Protein AF-A0A8F4Y4N7-F1 (afdb_monomer)

Sequence (210 aa):
MQRHDGTEYLPGVFGGQPPHASQVISLMRMSQENTTWNLPVIIAQTLLVAEIIRTYPAELRMFTRLLARRKPNMAEIFFVLIKYLALIGVTLDILVMMTFAARTNFDCASWAWTSSTVYFLCSSLVFCVVGWRARIIFRTSRLASWLLVVGLVGQFAVAMWTNWRVSKADALTPAGTCAPAAQVHGGGGGDEEGLTIRFWQSSTFWFLLY

Mean predicted aligned error: 10.11 Å

Organism: NCBI:txid49012

Foldseek 3Di:
DDPCPVVVCVCVVVVNDDDDPVRVVVVVVVVVVVCVLCVLVVVLLVVLVVVLVVCVVVLVVQVVVCVVVVDDDPVNVLVVLLSVLSVLLSVLVCCQAPDLPDDFLQSQQVSQLSSLVSVLVNVLSVLVVVLVVQCVVPVPDPVSNVVSVVVSVVSNVVSVVLSVQAQGQRGQAPVSHGHGPLVRVVDPPDPCVSVDCDSSNYPSVVSVVD

pLDDT: mean 76.39, std 12.2, range [39.38, 89.62]

Secondary structure (DSSP, 8-state):
-----SGGGHHHHTTTSPPPHHHHHHHHHHHHHHHHHHHHHHHHHHHHHHHHHHHHHHHHHHHHHHHHH-S--HHHHHHHHHHHHHHHHHHHHHHHHH-S---SHHHHHHHHHHHHHHHHHHHHHHHHHHHHHHHHHTTT-HHHHHHHHHHHHHHHHHHHHHHHHSPP--EE-TTS-EE-HHHHS--SSS-GGGT---GGGSHHHHHTT-

Structure (mmCIF, N/CA/C/O backbone):
data_AF-A0A8F4Y4N7-F1
#
_entry.id   AF-A0A8F4Y4N7-F1
#
loop_
_atom_site.group_PDB
_atom_site.id
_atom_site.type_symbol
_atom_site.label_atom_id
_atom_site.label_alt_id
_atom_site.label_comp_id
_atom_site.label_asym_id
_atom_site.label_entity_id
_atom_site.label_seq_id
_atom_site.pdbx_PDB_ins_code
_atom_site.Cartn_x
_atom_site.Cartn_y
_atom_site.Cartn_z
_atom_site.occupancy
_atom_site.B_iso_or_equiv
_atom_site.auth_seq_id
_atom_site.auth_comp_id
_atom_site.auth_asym_id
_atom_site.auth_atom_id
_atom_site.pdbx_PDB_model_num
ATOM 1 N N . MET A 1 1 ? 28.968 10.642 -8.108 1.00 41.62 1 MET A N 1
ATOM 2 C CA . MET A 1 1 ? 27.595 10.434 -8.610 1.00 41.62 1 MET A CA 1
ATOM 3 C C . MET A 1 1 ? 27.473 11.194 -9.919 1.00 41.62 1 MET A C 1
ATOM 5 O O . MET A 1 1 ? 27.429 12.416 -9.884 1.00 41.62 1 MET A O 1
ATOM 9 N N . GLN A 1 2 ? 27.537 10.502 -11.058 1.00 45.28 2 GLN A N 1
ATOM 10 C CA . GLN A 1 2 ? 27.156 11.101 -12.338 1.00 45.28 2 GLN A CA 1
ATOM 11 C C . GLN A 1 2 ? 25.631 11.177 -12.373 1.00 45.28 2 GLN A C 1
ATOM 13 O O . GLN A 1 2 ? 24.946 10.236 -11.976 1.00 45.28 2 GLN A O 1
ATOM 18 N N . ARG A 1 3 ? 25.103 12.334 -12.764 1.00 43.94 3 ARG A N 1
ATOM 19 C CA . ARG A 1 3 ? 23.672 12.509 -12.979 1.00 43.94 3 ARG A CA 1
ATOM 20 C C . ARG A 1 3 ? 23.330 11.778 -14.276 1.00 43.94 3 ARG A C 1
ATOM 22 O O . ARG A 1 3 ? 23.718 12.227 -15.348 1.00 43.94 3 ARG A O 1
ATOM 29 N N . HIS A 1 4 ? 22.674 10.631 -14.160 1.00 56.50 4 HIS A N 1
ATOM 30 C CA . HIS A 1 4 ? 22.158 9.904 -15.312 1.00 56.50 4 HIS A CA 1
ATOM 31 C C . HIS A 1 4 ? 20.860 10.588 -15.747 1.00 56.50 4 HIS A C 1
ATOM 33 O O . HIS A 1 4 ? 19.823 10.425 -15.113 1.00 56.50 4 HIS A O 1
ATOM 39 N N . ASP A 1 5 ? 20.924 11.388 -16.812 1.00 59.28 5 ASP A N 1
ATOM 40 C CA . ASP A 1 5 ? 19.758 12.087 -17.374 1.00 59.28 5 ASP A CA 1
ATOM 41 C C . ASP A 1 5 ? 18.882 11.165 -18.253 1.00 59.28 5 ASP A C 1
ATOM 43 O O . ASP A 1 5 ? 17.984 11.625 -18.954 1.00 59.28 5 ASP A O 1
ATOM 47 N N . GLY A 1 6 ? 19.150 9.852 -18.251 1.00 60.22 6 GLY A N 1
ATOM 48 C CA . GLY A 1 6 ? 18.416 8.844 -19.025 1.00 60.22 6 GLY A CA 1
ATOM 49 C C . GLY A 1 6 ? 18.705 8.855 -20.532 1.00 60.22 6 GLY A C 1
ATOM 50 O O . GLY A 1 6 ? 18.239 7.980 -21.260 1.00 60.22 6 GLY A O 1
ATOM 51 N N . THR A 1 7 ? 19.515 9.802 -21.011 1.00 62.25 7 THR A N 1
ATOM 52 C CA . THR A 1 7 ? 19.914 9.930 -22.422 1.00 62.25 7 THR A CA 1
ATOM 53 C C . THR A 1 7 ? 20.744 8.748 -22.923 1.00 62.25 7 THR A C 1
ATOM 55 O O . THR A 1 7 ? 20.737 8.451 -24.114 1.00 62.25 7 THR A O 1
ATOM 58 N N . GLU A 1 8 ? 21.394 8.023 -22.016 1.00 64.06 8 GLU A N 1
ATOM 59 C CA . GLU A 1 8 ? 22.137 6.788 -22.287 1.00 64.06 8 GLU A CA 1
ATOM 60 C C . GLU A 1 8 ? 21.252 5.626 -22.769 1.00 64.06 8 GLU A C 1
ATOM 62 O O . GLU A 1 8 ? 21.739 4.734 -23.458 1.00 64.06 8 GLU A O 1
ATOM 67 N N . TYR A 1 9 ? 19.947 5.659 -22.475 1.00 67.31 9 TYR A N 1
ATOM 68 C CA . TYR A 1 9 ? 18.996 4.625 -22.896 1.00 67.31 9 TYR A CA 1
ATOM 69 C C . TYR A 1 9 ? 18.309 4.950 -24.229 1.00 67.31 9 TYR A C 1
ATOM 71 O O . TYR A 1 9 ? 17.695 4.063 -24.822 1.00 67.31 9 TYR A O 1
ATOM 79 N N . LEU A 1 10 ? 18.443 6.182 -24.747 1.00 65.12 10 LEU A N 1
ATOM 80 C CA . LEU A 1 10 ? 17.866 6.588 -26.038 1.00 65.12 10 LEU A CA 1
ATOM 81 C C . LEU A 1 10 ? 18.284 5.661 -27.196 1.00 65.12 10 LEU A C 1
ATOM 83 O O . LEU A 1 10 ? 17.404 5.246 -27.948 1.00 65.12 10 LEU A O 1
ATOM 87 N N . PRO A 1 11 ? 19.560 5.249 -27.340 1.00 63.19 11 PRO A N 1
ATOM 88 C CA . PRO A 1 11 ? 19.946 4.312 -28.393 1.00 63.19 11 PRO A CA 1
ATOM 89 C C . PRO A 1 11 ? 19.247 2.953 -28.261 1.00 63.19 11 PRO A C 1
ATOM 91 O O . PRO A 1 11 ? 18.917 2.342 -29.272 1.00 63.19 11 PRO A O 1
ATOM 94 N N . GLY A 1 12 ? 18.978 2.493 -27.035 1.00 65.00 12 GLY A N 1
ATOM 95 C CA . GLY A 1 12 ? 18.240 1.253 -26.783 1.00 65.00 12 GLY A CA 1
ATOM 96 C C . GLY A 1 12 ? 16.762 1.351 -27.168 1.00 65.00 12 GLY A C 1
ATOM 97 O O . GLY A 1 12 ? 16.220 0.412 -27.743 1.00 65.00 12 GLY A O 1
ATOM 98 N N . VAL A 1 13 ? 16.128 2.504 -26.927 1.00 67.06 13 VAL A N 1
ATOM 99 C CA . VAL A 1 13 ? 14.721 2.763 -27.291 1.00 67.06 13 VAL A CA 1
ATOM 100 C C . VAL A 1 13 ? 14.512 2.768 -28.809 1.00 67.06 13 VAL A C 1
ATOM 102 O O . VAL A 1 13 ? 13.489 2.289 -29.289 1.00 67.06 13 VAL A O 1
ATOM 105 N N . PHE A 1 14 ? 15.485 3.274 -29.570 1.00 72.38 14 PHE A N 1
ATOM 106 C CA . PHE A 1 14 ? 15.390 3.409 -31.029 1.00 72.38 14 PHE A CA 1
ATOM 107 C C . PHE A 1 14 ? 16.177 2.345 -31.807 1.00 72.38 14 PHE A C 1
ATOM 109 O O . PHE A 1 14 ? 16.405 2.499 -33.005 1.00 72.38 14 PHE A O 1
ATOM 116 N N . GLY A 1 15 ? 16.628 1.271 -31.149 1.00 70.62 15 GLY A N 1
ATOM 117 C CA . GLY A 1 15 ? 17.373 0.193 -31.811 1.00 70.62 15 GLY A CA 1
ATOM 118 C C . GLY A 1 15 ? 18.661 0.664 -32.502 1.00 70.62 15 GLY A C 1
ATOM 119 O O . GLY A 1 15 ? 19.029 0.145 -33.552 1.00 70.62 15 GLY A O 1
ATOM 120 N N . GLY A 1 16 ? 19.321 1.687 -31.953 1.00 67.12 16 GLY A N 1
ATOM 121 C CA . GLY A 1 16 ? 20.540 2.290 -32.497 1.00 67.12 16 GLY A CA 1
ATOM 122 C C . GLY A 1 16 ? 20.326 3.240 -33.681 1.00 67.12 16 GLY A C 1
ATOM 123 O O . GLY A 1 16 ? 21.301 3.799 -34.179 1.00 67.12 16 GLY A O 1
ATOM 124 N N . GLN A 1 17 ? 19.085 3.455 -34.130 1.00 74.44 17 GLN A N 1
ATOM 125 C CA . GLN A 1 17 ? 18.769 4.427 -35.178 1.00 74.44 17 GLN A CA 1
ATOM 126 C C . GLN A 1 17 ? 18.628 5.844 -34.598 1.00 74.44 17 GLN A C 1
ATOM 128 O O . GLN A 1 17 ? 18.189 6.002 -33.454 1.00 74.44 17 GLN A O 1
ATOM 133 N N . PRO A 1 18 ? 18.988 6.896 -35.359 1.00 72.12 18 PRO A N 1
ATOM 134 C CA . PRO A 1 18 ? 18.756 8.264 -34.923 1.00 72.12 18 PRO A CA 1
ATOM 135 C C . PRO A 1 18 ? 17.244 8.492 -34.758 1.00 72.12 18 PRO A C 1
ATOM 137 O O . PRO A 1 18 ? 16.482 8.214 -35.687 1.00 72.12 18 PRO A O 1
ATOM 140 N N . PRO A 1 19 ? 16.788 8.986 -33.596 1.00 71.06 19 PRO A N 1
ATOM 141 C CA . PRO A 1 19 ? 15.366 9.132 -33.339 1.00 71.06 19 PRO A CA 1
ATOM 142 C C . PRO A 1 19 ? 14.731 10.176 -34.254 1.00 71.06 19 PRO A C 1
ATOM 144 O O . PRO A 1 19 ? 15.198 11.315 -34.339 1.00 71.06 19 PRO A O 1
ATOM 147 N N . HIS A 1 20 ? 13.612 9.825 -34.888 1.00 76.94 20 HIS A N 1
ATOM 148 C CA . HIS A 1 20 ? 12.780 10.823 -35.553 1.00 76.94 20 HIS A CA 1
ATOM 149 C C . HIS A 1 20 ? 12.082 11.704 -34.510 1.00 76.94 20 HIS A C 1
ATOM 151 O O . HIS A 1 20 ? 11.604 11.217 -33.484 1.00 76.94 20 HIS A O 1
ATOM 157 N N . ALA A 1 21 ? 11.956 13.005 -34.794 1.00 74.12 21 ALA A N 1
ATOM 158 C CA . ALA A 1 21 ? 11.335 13.970 -33.881 1.00 74.12 21 ALA A CA 1
ATOM 159 C C . ALA A 1 21 ? 9.926 13.545 -33.418 1.00 74.12 21 ALA A C 1
ATOM 161 O O . ALA A 1 21 ? 9.587 13.708 -32.249 1.00 74.12 21 ALA A O 1
ATOM 162 N N . SER A 1 22 ? 9.130 12.933 -34.301 1.00 77.06 22 SER A N 1
ATOM 163 C CA . SER A 1 22 ? 7.802 12.402 -33.965 1.00 77.06 22 SER A CA 1
ATOM 164 C C . SER A 1 22 ? 7.850 11.294 -32.912 1.00 77.06 22 SER A C 1
ATOM 166 O O . SER A 1 22 ? 7.002 11.271 -32.023 1.00 77.06 22 SER A O 1
ATOM 168 N N . GLN A 1 23 ? 8.858 10.419 -32.967 1.00 75.94 23 GLN A N 1
ATOM 169 C CA . GLN A 1 23 ? 9.010 9.312 -32.026 1.00 75.94 23 GLN A CA 1
ATOM 170 C C . GLN A 1 23 ? 9.483 9.799 -30.646 1.00 75.94 23 GLN A C 1
ATOM 172 O O . GLN A 1 23 ? 9.052 9.285 -29.615 1.00 75.94 23 GLN A O 1
ATOM 177 N N . VAL A 1 24 ? 10.327 10.838 -30.606 1.00 74.19 24 VAL A N 1
ATOM 178 C CA . VAL A 1 24 ? 10.725 11.491 -29.345 1.00 74.19 24 VAL A CA 1
ATOM 179 C C . VAL A 1 24 ? 9.527 12.181 -28.695 1.00 74.19 24 VAL A C 1
ATOM 181 O O . VAL A 1 24 ? 9.318 12.047 -27.491 1.00 74.19 24 VAL A O 1
ATOM 184 N N . ILE A 1 25 ? 8.707 12.882 -29.484 1.00 78.62 25 ILE A N 1
ATOM 185 C CA . ILE A 1 25 ? 7.492 13.544 -28.991 1.00 78.62 25 ILE A CA 1
ATOM 186 C C . ILE A 1 25 ? 6.496 12.510 -28.448 1.00 78.62 25 ILE A C 1
ATOM 188 O O . ILE A 1 25 ? 5.940 12.720 -27.369 1.00 78.62 25 ILE A O 1
ATOM 192 N N . SER A 1 26 ? 6.295 11.378 -29.134 1.00 73.62 26 SER A N 1
ATOM 193 C CA . SER A 1 26 ? 5.422 10.311 -28.628 1.00 73.62 26 SER A CA 1
ATOM 194 C C . SER A 1 26 ? 5.960 9.671 -27.349 1.00 73.62 26 SER A C 1
ATOM 196 O O . SER A 1 26 ? 5.180 9.400 -26.442 1.00 73.62 26 SER A O 1
ATOM 198 N N . LEU A 1 27 ? 7.280 9.488 -27.232 1.00 77.06 27 LEU A N 1
ATOM 199 C CA . LEU A 1 27 ? 7.907 8.960 -26.016 1.00 77.06 27 LEU A CA 1
ATOM 200 C C . LEU A 1 27 ? 7.730 9.920 -24.828 1.00 77.06 27 LEU A C 1
ATOM 202 O O . LEU A 1 27 ? 7.373 9.497 -23.730 1.00 77.06 27 LEU A O 1
ATOM 206 N N . MET A 1 28 ? 7.925 11.222 -25.053 1.00 77.19 28 MET A N 1
ATOM 207 C CA . MET A 1 28 ? 7.696 12.252 -24.035 1.00 77.19 28 MET A CA 1
ATOM 208 C C . MET A 1 28 ? 6.232 12.291 -23.594 1.00 77.19 28 MET A C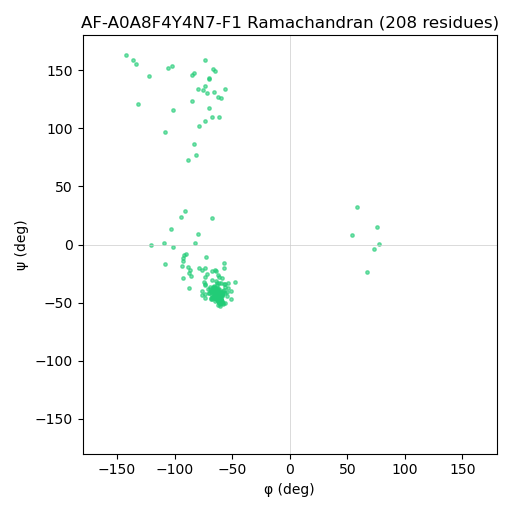 1
ATOM 210 O O . MET A 1 28 ? 5.954 12.355 -22.397 1.00 77.19 28 MET A O 1
ATOM 214 N N . ARG A 1 29 ? 5.296 12.192 -24.545 1.00 75.38 29 ARG A N 1
ATOM 215 C CA . ARG A 1 29 ? 3.863 12.130 -24.249 1.00 75.38 29 ARG A CA 1
ATOM 216 C C . ARG A 1 29 ? 3.502 10.882 -23.443 1.00 75.38 29 ARG A C 1
ATOM 218 O O . ARG A 1 29 ? 2.818 11.007 -22.436 1.00 75.38 29 ARG A O 1
ATOM 225 N N . MET A 1 30 ? 4.013 9.711 -23.822 1.00 76.44 30 MET A N 1
ATOM 226 C CA . MET A 1 30 ? 3.816 8.466 -23.073 1.00 76.44 30 MET A CA 1
ATOM 227 C C . MET A 1 30 ? 4.344 8.583 -21.636 1.00 76.44 30 MET A C 1
ATOM 229 O O . MET A 1 30 ? 3.665 8.186 -20.693 1.00 76.44 30 MET A O 1
ATOM 233 N N . SER A 1 31 ? 5.534 9.162 -21.451 1.00 77.19 31 SER A N 1
ATOM 234 C CA . SER A 1 31 ? 6.124 9.389 -20.125 1.00 77.19 31 SER A CA 1
ATOM 235 C C . SER A 1 31 ? 5.274 10.335 -19.263 1.00 77.19 31 SER A C 1
ATOM 237 O O . SER A 1 31 ? 5.007 10.054 -18.090 1.00 77.19 31 SER A O 1
ATOM 239 N N . GLN A 1 32 ? 4.778 11.428 -19.851 1.00 77.75 32 GLN A N 1
ATOM 240 C CA . GLN A 1 32 ? 3.878 12.364 -19.172 1.00 77.75 32 GLN A CA 1
ATOM 241 C C . GLN A 1 32 ? 2.537 11.724 -18.811 1.00 77.75 32 GLN A C 1
ATOM 243 O O . GLN A 1 32 ? 2.062 11.900 -17.688 1.00 77.75 32 GLN A O 1
ATOM 248 N N . GLU A 1 33 ? 1.936 10.962 -19.725 1.00 74.38 33 GLU A N 1
ATOM 249 C CA . GLU A 1 33 ? 0.684 10.248 -19.477 1.00 74.38 33 GLU A CA 1
ATOM 250 C C . GLU A 1 33 ? 0.876 9.217 -18.358 1.00 74.38 33 GLU A C 1
ATOM 252 O O . GLU A 1 33 ? 0.118 9.225 -17.390 1.00 74.38 33 GLU A O 1
ATOM 257 N N . ASN A 1 34 ? 1.943 8.415 -18.399 1.00 71.88 34 ASN A N 1
ATOM 258 C CA . ASN A 1 34 ? 2.250 7.438 -17.352 1.00 71.88 34 ASN A CA 1
ATOM 259 C C . ASN A 1 34 ? 2.472 8.102 -15.979 1.00 71.88 34 ASN A C 1
ATOM 261 O O . ASN A 1 34 ? 1.978 7.628 -14.956 1.00 71.88 34 ASN A O 1
ATOM 265 N N . THR A 1 35 ? 3.159 9.247 -15.945 1.00 73.62 35 THR A N 1
ATOM 266 C CA . THR A 1 35 ? 3.338 10.022 -14.706 1.00 73.62 35 THR A CA 1
ATOM 267 C C . THR A 1 35 ? 2.000 10.550 -14.189 1.00 73.62 35 THR A C 1
ATOM 269 O O . THR A 1 35 ? 1.713 10.451 -12.999 1.00 73.62 35 THR A O 1
ATOM 272 N N . THR A 1 36 ? 1.153 11.065 -15.081 1.00 73.81 36 THR A N 1
ATOM 273 C CA . THR A 1 36 ? -0.164 11.619 -14.733 1.00 73.81 36 THR A CA 1
ATOM 274 C C . THR A 1 36 ? -1.087 10.542 -14.162 1.00 73.81 36 THR A C 1
ATOM 276 O O . THR A 1 36 ? -1.755 10.775 -13.156 1.00 73.81 36 THR A O 1
ATOM 279 N N . TRP A 1 37 ? -1.079 9.339 -14.742 1.00 68.75 37 TRP A N 1
ATOM 280 C CA . TRP A 1 37 ? -1.889 8.210 -14.273 1.00 68.75 37 TRP A CA 1
ATOM 281 C C . TRP A 1 37 ? -1.398 7.596 -12.953 1.00 68.75 37 TRP A C 1
ATOM 283 O O . TRP A 1 37 ? -2.208 7.043 -12.207 1.00 68.75 37 TRP A O 1
ATOM 293 N N . ASN A 1 38 ? -0.111 7.732 -12.623 1.00 70.88 38 ASN A N 1
ATOM 294 C CA . ASN A 1 38 ? 0.455 7.288 -11.341 1.00 70.88 38 ASN A CA 1
ATOM 295 C C . ASN A 1 38 ? 0.457 8.376 -10.256 1.00 70.88 38 ASN A C 1
ATOM 297 O O . ASN A 1 38 ? 0.696 8.088 -9.083 1.00 70.88 38 ASN A O 1
ATOM 301 N N . LEU A 1 39 ? 0.143 9.622 -10.614 1.00 73.81 39 LEU A N 1
ATOM 302 C CA . LEU A 1 39 ? 0.130 10.761 -9.699 1.00 73.81 39 LEU A CA 1
ATOM 303 C C . LEU A 1 39 ? -0.753 10.528 -8.453 1.00 73.81 39 LEU A C 1
ATOM 305 O O . LEU A 1 39 ? -0.290 10.839 -7.354 1.00 73.81 39 LEU A O 1
ATOM 309 N N . PRO A 1 40 ? -1.957 9.921 -8.544 1.00 72.38 40 PRO A N 1
ATOM 310 C CA . PRO A 1 40 ? -2.758 9.628 -7.354 1.00 72.38 40 PRO A CA 1
ATOM 311 C C . PRO A 1 40 ? -2.087 8.637 -6.397 1.00 72.38 40 PRO A C 1
ATOM 313 O O . PRO A 1 40 ? -2.212 8.798 -5.186 1.00 72.38 40 PRO A O 1
ATOM 316 N N . VAL A 1 41 ? -1.336 7.655 -6.912 1.00 74.06 41 VAL A N 1
ATOM 317 C CA . VAL A 1 41 ? -0.576 6.705 -6.080 1.00 74.06 41 VAL A CA 1
ATOM 318 C C . VAL A 1 41 ? 0.531 7.442 -5.327 1.00 74.06 41 VAL A C 1
ATOM 320 O O . VAL A 1 41 ? 0.664 7.283 -4.116 1.00 74.06 41 VAL A O 1
ATOM 323 N N . ILE A 1 42 ? 1.263 8.327 -6.010 1.00 77.25 42 ILE A N 1
ATOM 324 C CA . ILE A 1 42 ? 2.314 9.152 -5.394 1.00 77.25 42 ILE A CA 1
ATOM 325 C C . ILE A 1 42 ? 1.718 10.081 -4.322 1.00 77.25 42 ILE A C 1
ATOM 327 O O . ILE A 1 42 ? 2.270 10.213 -3.226 1.00 77.25 42 ILE A O 1
ATOM 331 N N . ILE A 1 43 ? 0.562 10.701 -4.589 1.00 77.75 43 ILE A N 1
ATOM 332 C CA . ILE A 1 43 ? -0.146 11.519 -3.593 1.00 77.75 43 ILE A CA 1
ATOM 333 C C . ILE A 1 43 ? -0.567 10.661 -2.394 1.00 77.75 43 ILE A C 1
ATOM 335 O O . ILE A 1 43 ? -0.321 11.044 -1.254 1.00 77.75 43 ILE A O 1
ATOM 339 N N . ALA A 1 44 ? -1.162 9.490 -2.618 1.00 76.00 44 ALA A N 1
ATOM 340 C CA . ALA A 1 44 ? -1.594 8.608 -1.537 1.00 76.00 44 ALA A CA 1
ATOM 341 C C . ALA A 1 44 ? -0.411 8.170 -0.655 1.00 76.00 44 ALA A C 1
ATOM 343 O O . ALA A 1 44 ? -0.484 8.265 0.571 1.00 76.00 44 ALA A O 1
ATOM 344 N N . GLN A 1 45 ? 0.709 7.768 -1.261 1.00 80.69 45 GLN A N 1
ATOM 345 C CA . GLN A 1 45 ? 1.932 7.409 -0.542 1.00 80.69 45 GLN A CA 1
ATOM 346 C C . GLN A 1 45 ? 2.490 8.588 0.268 1.00 80.69 45 GLN A C 1
ATOM 348 O O . GLN A 1 45 ? 2.834 8.423 1.439 1.00 80.69 45 GLN A O 1
ATOM 353 N N . THR A 1 46 ? 2.554 9.789 -0.316 1.00 83.19 46 THR A N 1
ATOM 354 C CA . THR A 1 46 ? 3.072 10.977 0.386 1.00 83.19 46 THR A CA 1
ATOM 355 C C . THR A 1 46 ? 2.174 11.389 1.552 1.00 83.19 46 THR A C 1
ATOM 357 O O . THR A 1 46 ? 2.685 11.691 2.632 1.00 83.19 46 THR A O 1
ATOM 360 N N . LEU A 1 47 ? 0.850 11.321 1.388 1.00 84.75 47 LEU A N 1
ATOM 361 C CA . LEU A 1 47 ? -0.113 11.551 2.468 1.00 84.75 47 LEU A CA 1
ATOM 362 C C . LEU A 1 47 ? 0.017 10.511 3.587 1.00 84.75 47 LEU A C 1
ATOM 364 O O . LEU A 1 47 ? 0.019 10.881 4.762 1.00 84.75 47 LEU A O 1
ATOM 368 N N . LEU A 1 48 ? 0.182 9.228 3.248 1.00 83.06 48 LEU A N 1
ATOM 369 C CA . LEU A 1 48 ? 0.399 8.164 4.233 1.00 83.06 48 LEU A CA 1
ATOM 370 C C . LEU A 1 48 ? 1.682 8.394 5.037 1.00 83.06 48 LEU A C 1
ATOM 372 O O . LEU A 1 48 ? 1.661 8.310 6.265 1.00 83.06 48 LEU A O 1
ATOM 376 N N . VAL A 1 49 ? 2.788 8.736 4.374 1.00 85.81 49 VAL A N 1
ATOM 377 C CA . VAL A 1 49 ? 4.055 9.046 5.054 1.00 85.81 49 VAL A CA 1
ATOM 378 C C . VAL A 1 49 ? 3.910 10.284 5.942 1.00 85.81 49 VAL A C 1
ATOM 380 O O . VAL A 1 49 ? 4.363 10.272 7.088 1.00 85.81 49 VAL A O 1
ATOM 383 N N . ALA A 1 50 ? 3.229 11.330 5.470 1.00 86.06 50 ALA A N 1
ATOM 384 C CA . ALA A 1 50 ? 2.967 12.524 6.268 1.00 86.06 50 ALA A CA 1
ATOM 385 C C . ALA A 1 50 ? 2.147 12.206 7.532 1.00 86.06 50 ALA A C 1
ATOM 387 O O . ALA A 1 50 ? 2.468 12.691 8.619 1.00 86.06 50 ALA A O 1
ATOM 388 N N . GLU A 1 51 ? 1.135 11.344 7.427 1.00 85.62 51 GLU A N 1
ATOM 389 C CA . GLU A 1 51 ? 0.317 10.904 8.561 1.00 85.62 51 GLU A CA 1
ATOM 390 C C . GLU A 1 51 ? 1.121 10.039 9.555 1.00 85.62 51 GLU A C 1
ATOM 392 O O . GLU A 1 51 ? 1.031 10.225 10.775 1.00 85.62 51 GLU A O 1
ATOM 397 N N . ILE A 1 52 ? 1.989 9.151 9.059 1.00 86.44 52 ILE A N 1
ATOM 398 C CA . ILE A 1 52 ? 2.940 8.379 9.880 1.00 86.44 52 ILE A CA 1
ATOM 399 C C . ILE A 1 52 ? 3.861 9.323 10.665 1.00 86.44 52 ILE A C 1
ATOM 401 O O . ILE A 1 52 ? 4.091 9.111 11.861 1.00 86.44 52 ILE A O 1
ATOM 405 N N . ILE A 1 53 ? 4.357 10.385 10.021 1.00 89.19 53 ILE A N 1
ATOM 406 C CA . ILE A 1 53 ? 5.234 11.369 10.662 1.00 89.19 53 ILE A CA 1
ATOM 407 C C . ILE A 1 53 ? 4.465 12.167 11.722 1.00 89.19 53 ILE A C 1
ATOM 409 O O . ILE A 1 53 ? 4.906 12.293 12.868 1.00 89.19 53 ILE A O 1
ATOM 413 N N . ARG A 1 54 ? 3.270 12.655 11.375 1.00 89.44 54 ARG A N 1
ATOM 414 C CA . ARG A 1 54 ? 2.408 13.444 12.266 1.00 89.44 54 ARG A CA 1
ATOM 415 C C . ARG A 1 54 ? 2.038 12.695 13.549 1.00 89.44 54 ARG A C 1
ATOM 417 O O . ARG A 1 54 ? 1.807 13.314 14.588 1.00 89.44 54 ARG A O 1
ATOM 424 N N . THR A 1 55 ? 1.982 11.368 13.497 1.00 88.19 55 THR A N 1
ATOM 425 C CA . THR A 1 55 ? 1.548 10.521 14.613 1.00 88.19 55 THR A CA 1
ATOM 426 C C . THR A 1 55 ? 2.671 10.080 15.565 1.00 88.19 55 THR A C 1
ATOM 428 O O . THR A 1 55 ? 2.368 9.586 16.654 1.00 88.19 55 THR A O 1
ATOM 431 N N . TYR A 1 56 ? 3.953 10.331 15.257 1.00 87.94 56 TYR A N 1
ATOM 432 C CA . TYR A 1 56 ? 5.084 10.049 16.167 1.00 87.94 56 TYR A CA 1
ATOM 433 C C . TYR A 1 56 ? 4.940 10.600 17.601 1.00 87.94 56 TYR A C 1
ATOM 435 O O . TYR A 1 56 ? 5.160 9.846 18.552 1.00 87.94 56 TYR A O 1
ATOM 443 N N . PRO A 1 57 ? 4.542 11.867 17.839 1.00 88.19 57 PRO A N 1
ATOM 444 C CA . PRO A 1 57 ? 4.410 12.370 19.209 1.00 88.19 57 PRO A CA 1
ATOM 445 C C . PRO A 1 57 ? 3.264 11.704 19.987 1.00 88.19 57 PRO A C 1
ATOM 447 O O . PRO A 1 57 ? 3.253 11.718 21.220 1.00 88.19 57 PRO A O 1
ATOM 450 N N . ALA A 1 58 ? 2.258 11.152 19.304 1.00 85.94 58 ALA A N 1
ATOM 451 C CA . ALA A 1 58 ? 1.200 10.376 19.950 1.00 85.94 58 ALA A CA 1
ATOM 452 C C . ALA A 1 58 ? 1.703 8.978 20.337 1.00 85.94 58 ALA A C 1
ATOM 454 O O . ALA A 1 58 ? 1.428 8.514 21.442 1.00 85.94 58 ALA A O 1
ATOM 455 N N . GLU A 1 59 ? 2.499 8.360 19.469 1.00 87.38 59 GLU A N 1
ATOM 456 C CA . GLU A 1 59 ? 3.138 7.068 19.702 1.00 87.38 59 GLU A CA 1
ATOM 457 C C . GLU A 1 59 ? 4.088 7.100 20.907 1.00 87.38 59 GLU A C 1
ATOM 459 O O . GLU A 1 59 ? 3.964 6.274 21.809 1.00 87.38 59 GLU A O 1
ATOM 464 N N . LEU A 1 60 ? 4.956 8.112 21.011 1.00 89.06 60 LEU A N 1
ATOM 465 C CA . LEU A 1 60 ? 5.838 8.282 22.177 1.00 89.06 60 LEU A CA 1
ATOM 466 C C . LEU A 1 60 ? 5.048 8.401 23.492 1.00 89.06 60 LEU A C 1
ATOM 468 O O . LEU A 1 60 ? 5.402 7.809 24.516 1.00 89.06 60 LEU A O 1
ATOM 472 N N . ARG A 1 61 ? 3.924 9.128 23.473 1.00 88.38 61 ARG A N 1
ATOM 473 C CA . ARG A 1 61 ? 3.025 9.240 24.634 1.00 88.38 61 ARG A CA 1
ATOM 474 C C . ARG A 1 61 ? 2.320 7.923 24.956 1.00 88.38 61 ARG A C 1
ATOM 476 O O . ARG A 1 61 ? 2.000 7.673 26.114 1.00 88.38 61 ARG A O 1
ATOM 483 N N . MET A 1 62 ? 2.060 7.090 23.957 1.00 88.38 62 MET A N 1
ATOM 484 C CA . MET A 1 62 ? 1.468 5.770 24.138 1.00 88.38 62 MET A CA 1
ATOM 485 C C . MET A 1 62 ? 2.486 4.790 24.733 1.00 88.38 62 MET A C 1
ATOM 487 O O . MET A 1 62 ? 2.183 4.143 25.731 1.00 88.38 62 MET A O 1
ATOM 491 N N . PHE A 1 63 ? 3.718 4.755 24.217 1.00 88.38 63 PHE A N 1
ATOM 492 C CA . PHE A 1 63 ? 4.781 3.893 24.742 1.00 88.38 63 PHE A CA 1
ATOM 493 C C . PHE A 1 63 ? 5.164 4.226 26.183 1.00 88.38 63 PHE A C 1
ATOM 495 O O . PHE A 1 63 ? 5.334 3.319 26.994 1.00 88.38 63 PHE A O 1
ATOM 502 N N . THR A 1 64 ? 5.233 5.508 26.547 1.00 88.62 64 THR A N 1
ATOM 503 C CA . THR A 1 64 ? 5.494 5.907 27.943 1.00 88.62 64 THR A CA 1
ATOM 504 C C . THR A 1 64 ? 4.379 5.448 28.890 1.00 88.62 64 THR A C 1
ATOM 506 O O . THR A 1 64 ? 4.658 4.953 29.983 1.00 88.62 64 THR A O 1
ATOM 509 N N . ARG A 1 65 ? 3.110 5.522 28.463 1.00 87.19 65 ARG A N 1
ATOM 510 C CA . ARG A 1 65 ? 1.969 4.979 29.226 1.00 87.19 65 ARG A CA 1
ATOM 511 C C . ARG A 1 65 ? 1.997 3.455 29.309 1.00 87.19 65 ARG A C 1
ATOM 513 O O . ARG A 1 65 ? 1.690 2.912 30.369 1.00 87.19 65 ARG A O 1
ATOM 520 N N . LEU A 1 66 ? 2.371 2.777 28.226 1.00 88.81 66 LEU A N 1
ATOM 521 C CA . LEU A 1 66 ? 2.513 1.324 28.182 1.00 88.81 66 LEU A CA 1
ATOM 522 C C . LEU A 1 66 ? 3.595 0.852 29.157 1.00 88.81 66 LEU A C 1
ATOM 524 O O . LEU A 1 66 ? 3.360 -0.079 29.925 1.00 88.81 66 LEU A O 1
ATOM 528 N N . LEU A 1 67 ? 4.742 1.537 29.178 1.00 88.00 67 LEU A N 1
ATOM 529 C CA . LEU A 1 67 ? 5.849 1.248 30.089 1.00 88.00 67 LEU A CA 1
ATOM 530 C C . LEU A 1 67 ? 5.402 1.339 31.557 1.00 88.00 67 LEU A C 1
ATOM 532 O O . LEU A 1 67 ? 5.725 0.469 32.363 1.00 88.00 67 LEU A O 1
ATOM 536 N N . ALA A 1 68 ? 4.600 2.357 31.887 1.00 89.19 68 ALA A N 1
ATOM 537 C CA . ALA A 1 68 ? 4.057 2.545 33.229 1.00 89.19 68 ALA A CA 1
ATOM 538 C C . ALA A 1 68 ? 2.985 1.501 33.601 1.00 89.19 68 ALA A C 1
ATOM 540 O O . ALA A 1 68 ? 2.929 1.052 34.744 1.00 89.19 68 ALA A O 1
ATOM 541 N N . ARG A 1 69 ? 2.123 1.101 32.654 1.00 86.38 69 ARG A N 1
ATOM 542 C CA . ARG A 1 69 ? 0.993 0.181 32.906 1.00 86.38 69 ARG A CA 1
ATOM 543 C C . ARG A 1 69 ? 1.349 -1.302 32.769 1.00 86.38 69 ARG A C 1
ATOM 545 O O . ARG A 1 69 ? 0.599 -2.137 33.270 1.00 86.38 69 ARG A O 1
ATOM 552 N N . ARG A 1 70 ? 2.445 -1.642 32.078 1.00 84.12 70 ARG A N 1
ATOM 553 C CA . ARG A 1 70 ? 2.920 -3.009 31.755 1.00 84.12 70 ARG A CA 1
ATOM 554 C C . ARG A 1 70 ? 1.903 -3.930 31.059 1.00 84.12 70 ARG A C 1
ATOM 556 O O . ARG A 1 70 ? 2.171 -5.116 30.892 1.00 84.12 70 ARG A O 1
ATOM 563 N N . LYS A 1 71 ? 0.740 -3.416 30.651 1.00 84.56 71 LYS A N 1
ATOM 564 C CA . LYS A 1 71 ? -0.311 -4.165 29.952 1.00 84.56 71 LYS A CA 1
ATOM 565 C C . LYS A 1 71 ? -0.765 -3.373 28.726 1.00 84.56 71 LYS A C 1
ATOM 567 O O . LYS A 1 71 ? -1.220 -2.241 28.911 1.00 84.56 71 LYS A O 1
ATOM 572 N N . PRO A 1 72 ? -0.657 -3.937 27.510 1.00 80.69 72 PRO A N 1
ATOM 573 C CA . PRO A 1 72 ? -1.081 -3.254 26.298 1.00 80.69 72 PRO A CA 1
ATOM 574 C C . PRO A 1 72 ? -2.599 -3.205 26.192 1.00 80.69 72 PRO A C 1
ATOM 576 O O . PRO A 1 72 ? -3.291 -4.196 26.428 1.00 80.69 72 PRO A O 1
ATOM 579 N N . ASN A 1 73 ? -3.121 -2.041 25.815 1.00 86.81 73 ASN A N 1
ATOM 580 C CA . ASN A 1 73 ? -4.526 -1.906 25.460 1.00 86.81 73 ASN A CA 1
ATOM 581 C C . ASN A 1 73 ? -4.730 -2.287 23.982 1.00 86.81 73 ASN A C 1
ATOM 583 O O . ASN A 1 73 ? -3.886 -1.996 23.138 1.00 86.81 73 ASN A O 1
ATOM 587 N N . MET A 1 74 ? -5.874 -2.880 23.633 1.00 82.56 74 MET A N 1
ATOM 588 C CA . MET A 1 74 ? -6.162 -3.300 22.251 1.00 82.56 74 MET A CA 1
ATOM 589 C C . MET A 1 74 ? -6.057 -2.142 21.252 1.00 82.56 74 MET A C 1
ATOM 591 O O . MET A 1 74 ? -5.560 -2.319 20.146 1.00 82.56 74 MET A O 1
ATOM 595 N N . ALA A 1 75 ? -6.465 -0.933 21.650 1.00 82.25 75 ALA A N 1
ATOM 596 C CA . ALA A 1 75 ? -6.334 0.259 20.811 1.00 82.25 75 ALA A CA 1
ATOM 597 C C . ALA A 1 75 ? -4.868 0.638 20.526 1.00 82.25 75 ALA A C 1
ATOM 599 O O . ALA A 1 75 ? -4.582 1.184 19.466 1.00 82.25 75 ALA A O 1
ATOM 600 N N . GLU A 1 76 ? -3.956 0.351 21.458 1.00 85.62 76 GLU A N 1
ATOM 601 C CA . GLU A 1 76 ? -2.519 0.600 21.304 1.00 85.62 76 GLU A CA 1
ATOM 602 C C . GLU A 1 76 ? -1.904 -0.404 20.330 1.00 85.62 76 GLU A C 1
ATOM 604 O O . GLU A 1 76 ? -1.183 -0.013 19.415 1.00 85.62 76 GLU A O 1
ATOM 609 N N . ILE A 1 77 ? -2.290 -1.677 20.454 1.00 86.88 77 ILE A N 1
ATOM 610 C CA . ILE A 1 77 ? -1.880 -2.745 19.536 1.00 86.88 77 ILE A CA 1
ATOM 611 C C . ILE A 1 77 ? -2.338 -2.437 18.110 1.00 86.88 77 ILE A C 1
ATOM 613 O O . ILE A 1 77 ? -1.524 -2.471 17.194 1.00 86.88 77 ILE A O 1
ATOM 617 N N . PHE A 1 78 ? -3.616 -2.096 17.910 1.00 87.12 78 PHE A N 1
ATOM 618 C CA . PHE A 1 78 ? -4.130 -1.785 16.574 1.00 87.12 78 PHE A CA 1
ATOM 619 C C . PHE A 1 78 ? -3.456 -0.560 15.957 1.00 87.12 78 PHE A C 1
ATOM 621 O O . PHE A 1 78 ? -3.159 -0.571 14.767 1.00 87.12 78 PHE A O 1
ATOM 628 N N . PH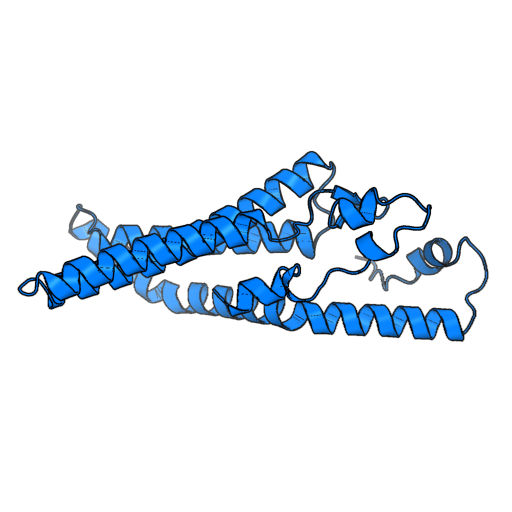E A 1 79 ? -3.187 0.478 16.749 1.00 86.81 79 PHE A N 1
ATOM 629 C CA . PHE A 1 79 ? -2.512 1.680 16.266 1.00 86.81 79 PHE A CA 1
ATOM 630 C C . PHE A 1 79 ? -1.090 1.381 15.770 1.00 86.81 79 PHE A C 1
ATOM 632 O O . PHE A 1 79 ? -0.735 1.760 14.656 1.00 86.81 79 PHE A O 1
ATOM 639 N N . VAL A 1 80 ? -0.305 0.652 16.570 1.00 88.25 80 VAL A N 1
ATOM 640 C CA . VAL A 1 80 ? 1.047 0.206 16.205 1.00 88.25 80 VAL A CA 1
ATOM 641 C C . VAL A 1 80 ? 0.988 -0.696 14.969 1.00 88.25 80 VAL A C 1
ATOM 643 O O . VAL A 1 80 ? 1.680 -0.446 13.986 1.00 88.25 80 VAL A O 1
ATOM 646 N N . LEU A 1 81 ? 0.107 -1.698 14.970 1.00 89.31 81 LEU A N 1
ATOM 647 C CA . LEU A 1 81 ? -0.018 -2.661 13.878 1.00 89.31 81 LEU A CA 1
ATOM 648 C C . LEU A 1 81 ? -0.356 -1.982 12.542 1.00 89.31 81 LEU A C 1
ATOM 650 O O . LEU A 1 81 ? 0.323 -2.233 11.552 1.00 89.31 81 LEU A O 1
ATOM 654 N N . ILE A 1 82 ? -1.354 -1.091 12.519 1.00 89.19 82 ILE A N 1
ATOM 655 C CA . ILE A 1 82 ? -1.750 -0.342 11.314 1.00 89.19 82 ILE A CA 1
ATOM 656 C C . ILE A 1 82 ? -0.582 0.509 10.806 1.00 89.19 82 ILE A C 1
ATOM 658 O O . ILE A 1 82 ? -0.278 0.479 9.616 1.00 89.19 82 ILE A O 1
ATOM 662 N N . LYS A 1 83 ? 0.106 1.231 11.700 1.00 88.69 83 LYS A N 1
ATOM 663 C CA . LYS A 1 83 ? 1.219 2.115 11.331 1.00 88.69 83 LYS A CA 1
ATOM 664 C C . LYS A 1 83 ? 2.372 1.349 10.684 1.00 88.69 83 LYS A C 1
ATOM 666 O O . LYS A 1 83 ? 2.844 1.739 9.618 1.00 88.69 83 LYS A O 1
ATOM 671 N N . TYR A 1 84 ? 2.828 0.269 11.314 1.00 89.62 84 TYR A N 1
ATOM 672 C CA . TYR A 1 84 ? 3.975 -0.490 10.813 1.00 89.62 84 TYR A CA 1
ATOM 673 C C . TYR A 1 84 ? 3.634 -1.318 9.575 1.00 89.62 84 TYR A C 1
ATOM 675 O O . TYR A 1 84 ? 4.468 -1.413 8.679 1.00 89.62 84 TYR A O 1
ATOM 683 N N . LEU A 1 85 ? 2.408 -1.842 9.466 1.00 89.06 85 LEU A N 1
ATOM 684 C CA . LEU A 1 85 ? 1.940 -2.444 8.218 1.00 89.06 85 LEU A CA 1
ATOM 685 C C . LEU A 1 85 ? 1.920 -1.401 7.095 1.00 89.06 85 LEU A C 1
ATOM 687 O O . LEU A 1 85 ? 2.532 -1.629 6.060 1.00 89.06 85 LEU A O 1
ATOM 691 N N . ALA A 1 86 ? 1.328 -0.223 7.306 1.00 86.25 86 ALA A N 1
ATOM 692 C CA . ALA A 1 86 ? 1.333 0.840 6.298 1.00 86.25 86 ALA A CA 1
ATOM 693 C C . ALA A 1 86 ? 2.758 1.224 5.857 1.00 86.25 86 ALA A C 1
ATOM 695 O O . ALA A 1 86 ? 3.012 1.375 4.664 1.00 86.25 86 ALA A O 1
ATOM 696 N N . LEU A 1 87 ? 3.701 1.324 6.800 1.00 88.81 87 LEU A N 1
ATOM 697 C CA . LEU A 1 87 ? 5.099 1.644 6.507 1.00 88.81 87 LEU A CA 1
ATOM 698 C C . LEU A 1 87 ? 5.791 0.550 5.681 1.00 88.81 87 LEU A C 1
ATOM 700 O O . LEU A 1 87 ? 6.499 0.865 4.724 1.00 88.81 87 LEU A O 1
ATOM 704 N N . ILE A 1 88 ? 5.568 -0.725 6.011 1.00 87.69 88 ILE A N 1
ATOM 705 C CA . ILE A 1 88 ? 6.081 -1.858 5.226 1.00 87.69 88 ILE A CA 1
ATOM 706 C C . ILE A 1 88 ? 5.479 -1.845 3.815 1.00 87.69 88 ILE A C 1
ATOM 708 O O . ILE A 1 88 ? 6.222 -1.980 2.846 1.00 87.69 88 ILE A O 1
ATOM 712 N N . GLY A 1 89 ? 4.166 -1.622 3.692 1.00 84.81 89 GLY A N 1
ATOM 713 C CA . GLY A 1 89 ? 3.470 -1.543 2.404 1.00 84.81 89 GLY A CA 1
ATOM 714 C C . GLY A 1 89 ? 4.049 -0.458 1.498 1.00 84.81 89 GLY A C 1
ATOM 715 O O . GLY A 1 89 ? 4.457 -0.756 0.378 1.00 84.81 89 GLY A O 1
ATOM 716 N N . VAL A 1 90 ? 4.194 0.767 2.019 1.00 85.56 90 VAL A N 1
ATOM 717 C CA . VAL A 1 90 ? 4.791 1.903 1.289 1.00 85.56 90 VAL A CA 1
ATOM 718 C C . VAL A 1 90 ? 6.236 1.619 0.894 1.00 85.56 90 VAL A C 1
ATOM 720 O O . VAL A 1 90 ? 6.631 1.902 -0.233 1.00 85.56 90 VAL A O 1
ATOM 723 N N . THR A 1 91 ? 7.031 1.034 1.790 1.00 85.81 91 THR A N 1
ATOM 724 C CA . THR A 1 91 ? 8.440 0.733 1.495 1.00 85.81 91 THR A CA 1
ATOM 725 C C . THR A 1 91 ? 8.560 -0.280 0.357 1.00 85.81 91 THR A C 1
ATOM 727 O O . THR A 1 91 ? 9.340 -0.070 -0.569 1.00 85.81 91 THR A O 1
ATOM 730 N N . LEU A 1 92 ? 7.768 -1.355 0.393 1.00 84.50 92 LEU A N 1
ATOM 731 C CA . LEU A 1 92 ? 7.751 -2.366 -0.665 1.00 84.50 92 LEU A CA 1
ATOM 732 C C . LEU A 1 92 ? 7.229 -1.802 -1.992 1.00 84.50 92 LEU A C 1
ATOM 734 O O . LEU A 1 92 ? 7.764 -2.144 -3.040 1.00 84.50 92 LEU A O 1
ATOM 738 N N . ASP A 1 93 ? 6.235 -0.915 -1.954 1.00 82.81 93 ASP A N 1
ATOM 739 C CA . ASP A 1 93 ? 5.696 -0.276 -3.160 1.00 82.81 93 ASP A CA 1
ATOM 740 C C . ASP A 1 93 ? 6.735 0.643 -3.824 1.00 82.81 93 ASP A C 1
ATOM 742 O O . ASP A 1 93 ? 6.948 0.584 -5.033 1.00 82.81 93 ASP A O 1
ATOM 746 N N . ILE A 1 94 ? 7.480 1.419 -3.026 1.00 81.44 94 ILE A N 1
ATOM 747 C CA . ILE A 1 94 ? 8.606 2.231 -3.514 1.00 81.44 94 ILE A CA 1
ATOM 748 C C . ILE A 1 94 ? 9.701 1.341 -4.111 1.00 81.44 94 ILE A C 1
ATOM 750 O O . ILE A 1 94 ? 10.230 1.665 -5.175 1.00 81.44 94 ILE A O 1
ATOM 754 N N . LEU A 1 95 ? 10.037 0.217 -3.466 1.00 82.19 95 LEU A N 1
ATOM 755 C CA . LEU A 1 95 ? 11.040 -0.714 -3.991 1.00 82.19 95 LEU A CA 1
ATOM 756 C C . LEU A 1 95 ? 10.638 -1.280 -5.360 1.00 82.19 95 LEU A C 1
ATOM 758 O O . LEU A 1 95 ? 11.492 -1.396 -6.234 1.00 82.19 95 LEU A O 1
ATOM 762 N N . VAL A 1 96 ? 9.355 -1.581 -5.564 1.00 80.50 96 VAL A N 1
ATOM 763 C CA . VAL A 1 96 ? 8.839 -2.129 -6.828 1.00 80.50 96 VAL A CA 1
ATOM 764 C C . VAL A 1 96 ? 8.711 -1.058 -7.916 1.00 80.50 96 VAL A C 1
ATOM 766 O O . VAL A 1 96 ? 9.085 -1.311 -9.058 1.00 80.50 96 VAL A O 1
ATOM 769 N N . MET A 1 97 ? 8.196 0.130 -7.583 1.00 74.75 97 MET A N 1
ATOM 770 C CA . MET A 1 97 ? 7.825 1.149 -8.577 1.00 74.75 97 MET A CA 1
ATOM 771 C C . MET A 1 97 ? 8.931 2.162 -8.886 1.00 74.75 97 MET A C 1
ATOM 773 O O . MET A 1 97 ? 8.964 2.717 -9.981 1.00 74.75 97 MET A O 1
ATOM 777 N N . MET A 1 98 ? 9.821 2.438 -7.929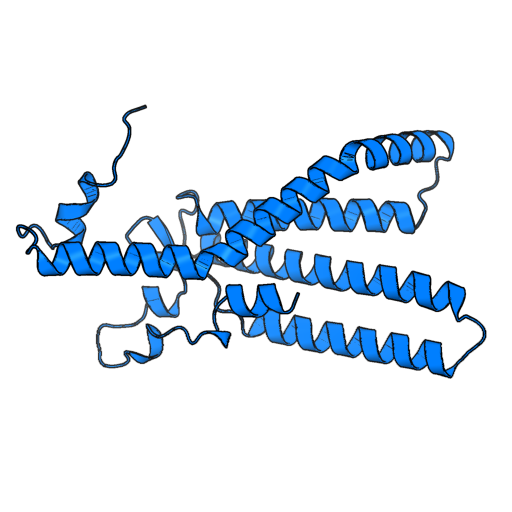 1.00 72.56 98 MET A N 1
ATOM 778 C CA . MET A 1 98 ? 10.750 3.577 -8.000 1.00 72.56 98 MET A CA 1
ATOM 779 C C . MET A 1 98 ? 12.225 3.160 -7.946 1.00 72.56 98 MET A C 1
ATOM 781 O O . MET A 1 98 ? 13.101 4.026 -7.991 1.00 72.56 98 MET A O 1
ATOM 785 N N . THR A 1 99 ? 12.532 1.862 -7.831 1.00 75.44 99 THR A N 1
ATOM 786 C CA . THR A 1 99 ? 13.919 1.381 -7.720 1.00 75.44 99 THR A CA 1
ATOM 787 C C . THR A 1 99 ? 14.222 0.199 -8.638 1.00 75.44 99 THR A C 1
ATOM 789 O O . THR A 1 99 ? 13.346 -0.589 -8.971 1.00 75.44 99 THR A O 1
ATOM 792 N N . PHE A 1 100 ? 15.503 0.037 -8.983 1.00 76.25 100 PHE A N 1
ATOM 793 C CA . PHE A 1 100 ? 16.050 -1.122 -9.706 1.00 76.25 100 PHE A CA 1
ATOM 794 C C . PHE A 1 100 ? 16.541 -2.224 -8.745 1.00 76.25 100 PHE A C 1
ATOM 796 O O . PHE A 1 100 ? 17.523 -2.914 -9.014 1.00 76.25 100 PHE A O 1
ATOM 803 N N . ALA A 1 101 ? 15.942 -2.331 -7.554 1.00 75.75 101 ALA A N 1
ATOM 804 C CA . ALA A 1 101 ? 16.432 -3.231 -6.510 1.00 75.75 101 ALA A CA 1
ATOM 805 C C . ALA A 1 101 ? 16.135 -4.713 -6.800 1.00 75.75 101 ALA A C 1
ATOM 807 O O . ALA A 1 101 ? 16.879 -5.583 -6.340 1.00 75.75 101 ALA A O 1
ATOM 808 N N . ALA A 1 102 ? 15.066 -5.005 -7.546 1.00 77.00 102 ALA A N 1
ATOM 809 C CA . ALA A 1 102 ? 14.671 -6.368 -7.884 1.00 77.00 102 ALA A CA 1
ATOM 810 C C . ALA A 1 102 ? 15.634 -6.976 -8.912 1.00 77.00 102 ALA A C 1
ATOM 812 O O . ALA A 1 102 ? 15.933 -6.367 -9.938 1.00 77.00 102 ALA A O 1
ATOM 813 N N . ARG A 1 103 ? 16.121 -8.193 -8.644 1.00 79.00 103 ARG A N 1
ATOM 814 C CA . ARG A 1 103 ? 17.055 -8.902 -9.539 1.00 79.00 103 ARG A CA 1
ATOM 815 C C . ARG A 1 103 ? 16.410 -10.079 -10.254 1.00 79.00 103 ARG A C 1
ATOM 817 O O . ARG A 1 103 ? 16.962 -10.573 -11.233 1.00 79.00 103 ARG A O 1
ATOM 824 N N . THR A 1 104 ? 15.265 -10.543 -9.763 1.00 83.69 104 THR A N 1
ATOM 825 C CA . THR A 1 104 ? 14.555 -11.704 -10.297 1.00 83.69 104 THR A CA 1
ATOM 826 C C . THR A 1 104 ? 13.053 -11.440 -10.413 1.00 83.69 104 THR A C 1
ATOM 828 O O . THR A 1 104 ? 12.499 -10.603 -9.702 1.00 83.69 104 THR A O 1
ATOM 831 N N . ASN A 1 105 ? 12.370 -12.209 -11.269 1.00 80.75 105 ASN A N 1
ATOM 832 C CA . ASN A 1 105 ? 10.901 -12.203 -11.354 1.00 80.75 105 ASN A CA 1
ATOM 833 C C . ASN A 1 105 ? 10.248 -12.544 -10.005 1.00 80.75 105 ASN A C 1
ATOM 835 O O . ASN A 1 105 ? 9.204 -12.003 -9.658 1.00 80.75 105 ASN A O 1
ATOM 839 N N . PHE A 1 106 ? 10.884 -13.421 -9.224 1.00 83.25 106 PHE A N 1
ATOM 840 C CA . PHE A 1 106 ? 10.393 -13.798 -7.903 1.00 83.25 106 PHE A CA 1
ATOM 841 C C . PHE A 1 106 ? 10.426 -12.622 -6.916 1.00 83.25 106 PHE A C 1
ATOM 843 O O . PHE A 1 106 ? 9.489 -12.458 -6.135 1.00 83.25 106 PHE A O 1
ATOM 850 N N . ASP A 1 107 ? 11.453 -11.771 -6.976 1.00 83.44 107 ASP A N 1
ATOM 851 C CA . ASP A 1 107 ? 11.539 -10.573 -6.133 1.00 83.44 107 ASP A CA 1
ATOM 852 C C . ASP A 1 107 ? 10.412 -9.589 -6.473 1.00 83.44 107 ASP A C 1
ATOM 854 O O . ASP A 1 107 ? 9.674 -9.178 -5.579 1.00 83.44 107 ASP A O 1
ATOM 858 N N . CYS A 1 108 ? 10.203 -9.292 -7.764 1.00 82.81 108 CYS A N 1
ATOM 859 C CA . CYS A 1 108 ? 9.104 -8.426 -8.210 1.00 82.81 108 CYS A CA 1
ATOM 860 C C . CYS A 1 108 ? 7.739 -8.972 -7.765 1.00 82.81 108 CYS A C 1
ATOM 862 O O . CYS A 1 108 ? 6.958 -8.259 -7.133 1.00 82.81 108 CYS A O 1
ATOM 864 N N . ALA A 1 109 ? 7.468 -10.256 -8.021 1.00 83.25 109 ALA A N 1
ATOM 865 C CA . ALA A 1 109 ? 6.216 -10.890 -7.626 1.00 83.25 109 ALA A CA 1
ATOM 866 C C . ALA A 1 109 ? 6.018 -10.863 -6.104 1.00 83.25 109 ALA A C 1
ATOM 868 O O . ALA A 1 109 ? 4.978 -10.415 -5.619 1.00 83.25 109 ALA A O 1
ATOM 869 N N . SER A 1 110 ? 7.010 -11.309 -5.333 1.00 84.94 110 SER A N 1
ATOM 870 C CA . SER A 1 110 ? 6.892 -11.387 -3.876 1.00 84.94 110 SER A CA 1
ATOM 871 C C . SER A 1 110 ? 6.688 -10.010 -3.248 1.00 84.94 110 SER A C 1
ATOM 873 O O . SER A 1 110 ? 5.809 -9.863 -2.398 1.00 84.94 110 SER A O 1
ATOM 875 N N . TRP A 1 111 ? 7.412 -8.980 -3.689 1.00 85.94 111 TRP A N 1
ATOM 876 C CA . TRP A 1 111 ? 7.268 -7.628 -3.152 1.00 85.94 111 TRP A CA 1
ATOM 877 C C . TRP A 1 111 ? 5.946 -6.986 -3.556 1.00 85.94 111 TRP A C 1
ATOM 879 O O . TRP A 1 111 ? 5.279 -6.407 -2.698 1.00 85.94 111 TRP A O 1
ATOM 889 N N . ALA A 1 112 ? 5.511 -7.146 -4.808 1.00 83.62 112 ALA A N 1
ATOM 890 C CA . ALA A 1 112 ? 4.247 -6.586 -5.274 1.00 83.62 112 ALA A CA 1
ATOM 891 C C . ALA A 1 112 ? 3.039 -7.239 -4.577 1.00 83.62 112 ALA A C 1
ATOM 893 O O . ALA A 1 112 ? 2.116 -6.550 -4.133 1.00 83.62 112 ALA A O 1
ATOM 894 N N . TRP A 1 113 ? 3.053 -8.565 -4.405 1.00 84.62 113 TRP A N 1
ATOM 895 C CA . TRP A 1 113 ? 2.014 -9.278 -3.656 1.00 84.62 113 TRP A CA 1
ATOM 896 C C . TRP A 1 113 ? 2.050 -8.950 -2.163 1.00 84.62 113 TRP A C 1
ATOM 898 O O . TRP A 1 113 ? 0.999 -8.729 -1.556 1.00 84.62 113 TRP A O 1
ATOM 908 N N . THR A 1 114 ? 3.239 -8.854 -1.567 1.00 87.12 114 THR A N 1
ATOM 909 C CA . THR A 1 114 ? 3.373 -8.509 -0.145 1.00 87.12 114 THR A CA 1
ATOM 910 C C . THR A 1 114 ? 2.907 -7.079 0.112 1.00 87.12 114 THR A C 1
ATOM 912 O O . THR A 1 114 ? 2.110 -6.855 1.014 1.00 87.12 114 THR A O 1
ATOM 915 N N . SER A 1 115 ? 3.309 -6.114 -0.715 1.00 85.75 115 SER A N 1
ATOM 916 C CA . SER A 1 115 ? 2.837 -4.731 -0.605 1.00 85.75 115 SER A CA 1
ATOM 917 C C . SER A 1 115 ? 1.308 -4.655 -0.679 1.00 85.75 115 SER A C 1
ATOM 919 O O . SER A 1 115 ? 0.655 -4.131 0.227 1.00 85.75 115 SER A O 1
ATOM 921 N N . SER A 1 116 ? 0.711 -5.284 -1.696 1.00 82.69 116 SER A N 1
ATOM 922 C CA . SER A 1 116 ? -0.740 -5.264 -1.902 1.00 82.69 116 SER A CA 1
ATOM 923 C C . SER A 1 116 ? -1.520 -5.932 -0.759 1.00 82.69 116 SER A C 1
ATOM 925 O O . SER A 1 116 ? -2.514 -5.387 -0.274 1.00 82.69 116 SER A O 1
ATOM 927 N N . THR A 1 117 ? -1.037 -7.070 -0.253 1.00 85.12 117 THR A N 1
ATOM 928 C CA . THR A 1 117 ? -1.644 -7.755 0.904 1.00 85.12 117 THR A CA 1
ATOM 929 C C . THR A 1 117 ? -1.514 -6.948 2.194 1.00 85.12 117 THR A C 1
ATOM 931 O O . THR A 1 117 ? -2.446 -6.917 2.995 1.00 85.12 117 THR A O 1
ATOM 934 N N . VAL A 1 118 ? -0.401 -6.244 2.391 1.00 87.12 118 VAL A N 1
ATOM 935 C CA . VAL A 1 118 ? -0.188 -5.376 3.552 1.00 87.12 118 VAL A CA 1
ATOM 936 C C . VAL A 1 118 ? -1.112 -4.153 3.513 1.00 87.12 118 VAL A C 1
ATOM 938 O O . VAL A 1 118 ? -1.708 -3.818 4.539 1.00 87.12 118 VAL A O 1
ATOM 941 N N . TYR A 1 119 ? -1.326 -3.538 2.345 1.00 82.81 119 TYR A N 1
ATOM 942 C CA . TYR A 1 119 ? -2.332 -2.481 2.174 1.00 82.81 119 TYR A CA 1
ATOM 943 C C . TYR A 1 119 ? -3.761 -2.983 2.427 1.00 82.81 119 TYR A C 1
ATOM 945 O O . TYR A 1 119 ? -4.547 -2.319 3.109 1.00 82.81 119 TYR A O 1
ATOM 953 N N . PHE A 1 120 ? -4.084 -4.189 1.955 1.00 83.44 120 PHE A N 1
ATOM 954 C CA . PHE A 1 120 ? -5.354 -4.853 2.248 1.00 83.44 120 PHE A CA 1
ATOM 955 C C . PHE A 1 120 ? -5.558 -5.077 3.756 1.00 83.44 120 PHE A C 1
ATOM 957 O O . PHE A 1 120 ? -6.618 -4.757 4.300 1.00 83.44 120 PHE A O 1
ATOM 964 N N . LEU A 1 121 ? -4.544 -5.594 4.455 1.00 84.81 121 LEU A N 1
ATOM 965 C CA . LEU A 1 121 ? -4.611 -5.802 5.902 1.00 84.81 121 LEU A CA 1
ATOM 966 C C . LEU A 1 121 ? -4.758 -4.471 6.639 1.00 84.81 121 LEU A C 1
ATOM 968 O O . LEU A 1 121 ? -5.551 -4.378 7.572 1.00 84.81 121 LEU A O 1
ATOM 972 N N . CYS A 1 122 ? -4.042 -3.435 6.202 1.00 86.25 122 CYS A N 1
ATOM 973 C CA . CYS A 1 122 ? -4.114 -2.101 6.781 1.00 86.25 122 CYS A CA 1
ATOM 974 C C . CYS A 1 122 ? -5.531 -1.513 6.683 1.00 86.25 122 CYS A C 1
ATOM 976 O O . CYS A 1 122 ? -6.112 -1.155 7.709 1.00 86.25 122 CYS A O 1
ATOM 978 N N . SER A 1 123 ? -6.129 -1.494 5.485 1.00 83.62 123 SER A N 1
ATOM 979 C CA . SER A 1 123 ? -7.499 -0.991 5.294 1.00 83.62 123 SER A CA 1
ATOM 980 C C . SER A 1 123 ? -8.511 -1.792 6.119 1.00 83.62 123 SER A C 1
ATOM 982 O O . SER A 1 123 ? -9.297 -1.219 6.874 1.00 83.62 123 SER A O 1
ATOM 984 N N . SER A 1 124 ? -8.429 -3.123 6.082 1.00 85.56 124 SER A N 1
ATOM 985 C CA . SER A 1 124 ? -9.325 -4.006 6.836 1.00 85.56 124 SER A CA 1
ATOM 986 C C . SER A 1 124 ? -9.198 -3.814 8.353 1.00 85.56 124 SER A C 1
ATOM 988 O O . SER A 1 124 ? -10.197 -3.819 9.073 1.00 85.56 124 SER A O 1
ATOM 990 N N . LEU A 1 125 ? -7.986 -3.578 8.867 1.00 87.38 125 LEU A N 1
ATOM 991 C CA . LEU A 1 125 ? -7.764 -3.254 10.278 1.00 87.38 125 LEU A CA 1
ATOM 992 C C . LEU A 1 125 ? -8.371 -1.901 10.661 1.00 87.38 125 LEU A C 1
ATOM 994 O O . LEU A 1 125 ? -8.956 -1.797 11.739 1.00 87.38 125 LEU A O 1
ATOM 998 N N . VAL A 1 126 ? -8.289 -0.885 9.797 1.00 86.56 126 VAL A N 1
ATOM 999 C CA . VAL A 1 126 ? -8.951 0.410 10.028 1.00 86.56 126 VAL A CA 1
ATOM 1000 C C . VAL A 1 126 ? -10.465 0.218 10.153 1.00 86.56 126 VAL A C 1
ATOM 1002 O O . VAL A 1 126 ? -11.054 0.675 11.138 1.00 86.56 126 VAL A O 1
ATOM 1005 N N . PHE A 1 127 ? -11.089 -0.535 9.242 1.00 84.69 127 PHE A N 1
ATOM 1006 C CA . PHE A 1 127 ? -12.517 -0.865 9.329 1.00 84.69 127 PHE A CA 1
ATOM 1007 C C . PHE A 1 127 ? -12.858 -1.666 10.590 1.00 84.69 127 PHE A C 1
ATOM 1009 O O . PHE A 1 127 ? -13.839 -1.351 11.265 1.00 84.69 127 PHE A O 1
ATOM 1016 N N . CYS A 1 128 ? -12.027 -2.638 10.975 1.00 85.62 128 CYS A N 1
ATOM 1017 C CA . CYS A 1 128 ? -12.171 -3.367 12.237 1.00 85.62 128 CYS A CA 1
ATOM 1018 C C . CYS A 1 128 ? -12.125 -2.441 13.457 1.00 85.62 128 CYS A C 1
ATOM 1020 O O . CYS A 1 128 ? -12.949 -2.584 14.358 1.00 85.62 128 CYS A O 1
ATOM 1022 N N . VAL A 1 129 ? -11.206 -1.472 13.499 1.00 87.06 129 VAL A N 1
ATOM 1023 C CA . VAL A 1 129 ? -11.089 -0.520 14.615 1.00 87.06 129 VAL A CA 1
ATOM 1024 C C . VAL A 1 129 ? -12.299 0.411 14.678 1.00 87.06 129 VAL A C 1
ATOM 1026 O O . VAL A 1 129 ? -12.838 0.641 15.766 1.00 87.06 129 VAL A O 1
ATOM 1029 N N . VAL A 1 130 ? -12.753 0.928 13.535 1.00 86.50 130 VAL A N 1
ATOM 1030 C CA . VAL A 1 130 ? -13.954 1.773 13.456 1.00 86.50 130 VAL A CA 1
ATOM 1031 C C . VAL A 1 130 ? -15.191 0.976 13.869 1.00 86.50 130 VAL A C 1
ATOM 1033 O O . VAL A 1 130 ? -15.948 1.425 14.730 1.00 86.50 130 VAL A O 1
ATOM 1036 N N . GLY A 1 131 ? -15.351 -0.240 13.343 1.00 85.31 131 GLY A N 1
ATOM 1037 C CA . GLY A 1 131 ? -16.441 -1.150 13.688 1.00 85.31 131 GLY A CA 1
ATOM 1038 C C . GLY A 1 131 ? -16.436 -1.538 15.167 1.00 85.31 131 GLY A C 1
ATOM 1039 O O . GLY A 1 131 ? -17.484 -1.526 15.813 1.00 85.31 131 GLY A O 1
ATOM 1040 N N . TRP A 1 132 ? -15.261 -1.797 15.746 1.00 84.31 132 TRP A N 1
ATOM 1041 C CA . TRP A 1 132 ? -15.100 -2.067 17.175 1.00 84.31 132 TRP A CA 1
ATOM 1042 C C . TRP A 1 132 ? -15.552 -0.879 18.030 1.00 84.31 132 TRP A C 1
ATOM 1044 O O . TRP A 1 132 ? -16.327 -1.049 18.974 1.00 84.31 132 TRP A O 1
ATOM 1054 N N . ARG A 1 133 ? -15.120 0.341 17.683 1.00 84.94 133 ARG A N 1
ATOM 1055 C CA . ARG A 1 133 ? -15.534 1.562 18.392 1.00 84.94 133 ARG A CA 1
ATOM 1056 C C . ARG A 1 133 ? -17.031 1.825 18.253 1.00 84.94 133 ARG A C 1
ATOM 1058 O O . ARG A 1 133 ? -17.681 2.122 19.253 1.00 84.94 133 ARG A O 1
ATOM 1065 N N . ALA A 1 134 ? -17.588 1.657 17.057 1.00 84.38 134 ALA A N 1
ATOM 1066 C CA . ALA A 1 134 ? -19.020 1.805 16.814 1.00 84.38 134 ALA A CA 1
ATOM 1067 C C . ALA A 1 134 ? -19.838 0.780 17.615 1.00 84.38 134 ALA A C 1
ATOM 1069 O O . ALA A 1 134 ? -20.844 1.128 18.229 1.00 84.38 134 ALA A O 1
ATOM 1070 N N . ARG A 1 135 ? -19.371 -0.471 17.697 1.00 82.69 135 ARG A N 1
ATOM 1071 C CA . ARG A 1 135 ? -20.033 -1.528 18.471 1.00 82.69 135 ARG A CA 1
ATOM 1072 C C . ARG A 1 135 ? -20.064 -1.236 19.970 1.00 82.69 135 ARG A C 1
ATOM 1074 O O . ARG A 1 135 ? -21.063 -1.545 20.615 1.00 82.69 135 ARG A O 1
ATOM 1081 N N . ILE A 1 136 ? -19.004 -0.647 20.529 1.00 84.94 136 ILE A N 1
ATOM 1082 C CA . ILE A 1 136 ? -18.992 -0.231 21.941 1.00 84.94 136 ILE A CA 1
ATOM 1083 C C . ILE A 1 136 ? -20.077 0.823 22.200 1.00 84.94 136 ILE A C 1
ATOM 1085 O O . ILE A 1 136 ? -20.793 0.719 23.194 1.00 84.94 136 ILE A O 1
ATOM 1089 N N . ILE A 1 137 ? -20.224 1.800 21.300 1.00 85.69 137 ILE A N 1
ATOM 1090 C CA . ILE A 1 137 ? -21.207 2.888 21.426 1.00 85.69 137 ILE A CA 1
ATOM 1091 C C . ILE A 1 137 ? -22.639 2.351 21.277 1.00 85.69 137 ILE A C 1
ATOM 1093 O O . ILE A 1 137 ? -23.498 2.630 22.109 1.00 85.69 137 ILE A O 1
ATOM 1097 N N . PHE A 1 138 ? -22.895 1.525 20.262 1.00 84.75 138 PHE A N 1
ATOM 1098 C CA . PHE A 1 138 ? -24.235 1.024 19.927 1.00 84.75 138 PHE A CA 1
ATOM 1099 C C . PHE A 1 138 ? -24.575 -0.340 20.546 1.00 84.75 138 PHE A C 1
ATOM 1101 O O . PHE A 1 138 ? -25.459 -1.048 20.051 1.00 84.75 138 PHE A O 1
ATOM 1108 N N . ARG A 1 139 ? -23.911 -0.696 21.656 1.00 76.31 139 ARG A N 1
ATOM 1109 C CA . ARG A 1 139 ? -23.995 -1.999 22.349 1.00 76.31 139 ARG A CA 1
ATOM 1110 C C . ARG A 1 139 ? -25.424 -2.504 22.586 1.00 76.31 139 ARG A C 1
ATOM 1112 O O . ARG A 1 139 ? -25.646 -3.710 22.636 1.00 76.31 139 ARG A O 1
ATOM 1119 N N . THR A 1 140 ? -26.378 -1.603 22.799 1.00 76.81 140 THR A N 1
ATOM 1120 C CA . THR A 1 140 ? -27.766 -1.936 23.149 1.00 76.81 140 THR A CA 1
ATOM 1121 C C . THR A 1 140 ? -28.606 -2.375 21.951 1.00 76.81 140 THR A C 1
ATOM 1123 O O . THR A 1 140 ? -29.604 -3.067 22.131 1.00 76.81 140 THR A O 1
ATOM 1126 N N . SER A 1 141 ? -28.201 -2.037 20.724 1.00 82.56 141 SER A N 1
ATOM 1127 C CA . SER A 1 141 ? -28.975 -2.334 19.516 1.00 82.56 141 SER A CA 1
ATOM 1128 C C . SER A 1 141 ? -28.424 -3.554 18.764 1.00 82.56 141 SER A C 1
ATOM 1130 O O . SER A 1 141 ? -27.308 -3.558 18.234 1.00 82.56 141 SER A O 1
ATOM 1132 N N . ARG A 1 142 ? -29.234 -4.622 18.691 1.00 80.94 142 ARG A N 1
ATOM 1133 C CA . ARG A 1 142 ? -28.894 -5.843 17.934 1.00 80.94 142 ARG A CA 1
ATOM 1134 C C . ARG A 1 142 ? -28.819 -5.580 16.427 1.00 80.94 142 ARG A C 1
ATOM 1136 O O . ARG A 1 142 ? -27.937 -6.120 15.768 1.00 80.94 142 ARG A O 1
ATOM 1143 N N . LEU A 1 143 ? -29.690 -4.706 15.914 1.00 85.50 143 LEU A N 1
ATOM 1144 C CA . LEU A 1 143 ? -29.711 -4.294 14.506 1.00 85.50 143 LEU A CA 1
ATOM 1145 C C . LEU A 1 143 ? -28.417 -3.587 14.088 1.00 85.50 143 LEU A C 1
ATOM 1147 O O . LEU A 1 143 ? -27.816 -3.983 13.095 1.00 85.50 143 LEU A O 1
ATOM 1151 N N . ALA A 1 144 ? -27.933 -2.608 14.863 1.00 80.81 144 ALA A N 1
ATOM 1152 C CA . ALA A 1 144 ? -26.682 -1.926 14.522 1.00 80.81 144 ALA A CA 1
ATOM 1153 C C . ALA A 1 144 ? -25.478 -2.871 14.617 1.00 80.81 144 ALA A C 1
ATOM 1155 O O . ALA A 1 144 ? -24.592 -2.823 13.773 1.00 80.81 144 ALA A O 1
ATOM 1156 N N . SER A 1 145 ? -25.466 -3.778 15.601 1.00 82.56 145 SER A N 1
ATOM 1157 C CA . SER A 1 145 ? -24.411 -4.794 15.703 1.00 82.56 145 SER A CA 1
ATOM 1158 C C . SER A 1 145 ? -24.393 -5.731 14.490 1.00 82.56 145 SER A C 1
ATOM 1160 O O . SER A 1 145 ? -23.318 -6.056 13.996 1.00 82.56 145 SER A O 1
ATOM 1162 N N . TRP A 1 146 ? -25.562 -6.142 13.988 1.00 86.31 146 TRP A N 1
ATOM 1163 C CA . TRP A 1 146 ? -25.660 -6.979 12.792 1.00 86.31 146 TRP A CA 1
ATOM 1164 C C . TRP A 1 146 ? -25.230 -6.224 11.529 1.00 86.31 146 TRP A C 1
ATOM 1166 O O . TRP A 1 146 ? -24.401 -6.731 10.781 1.00 86.31 146 TRP A O 1
ATOM 1176 N N . LEU A 1 147 ? -25.699 -4.984 11.340 1.00 87.56 147 LEU A N 1
ATOM 1177 C CA . LEU A 1 147 ? -25.298 -4.133 10.212 1.00 87.56 147 LEU A CA 1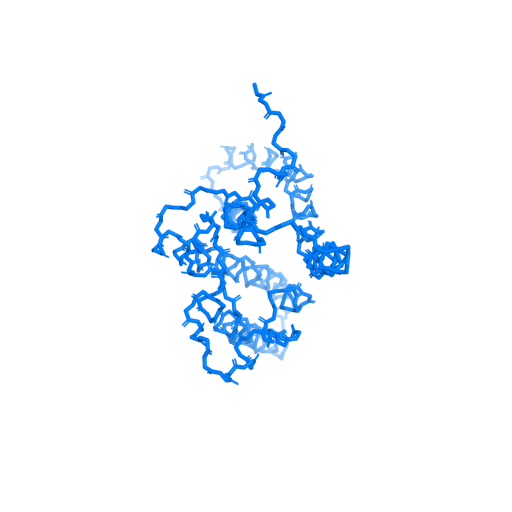
ATOM 1178 C C . LEU A 1 147 ? -23.788 -3.869 10.188 1.00 87.56 147 LEU A C 1
ATOM 1180 O O . LEU A 1 147 ? -23.179 -3.934 9.125 1.00 87.56 147 LEU A O 1
ATOM 1184 N N . LEU A 1 148 ? -23.167 -3.627 11.348 1.00 85.50 148 LEU A N 1
ATOM 1185 C CA . LEU A 1 148 ? -21.716 -3.453 11.449 1.00 85.50 148 LEU A CA 1
ATOM 1186 C C . LEU A 1 148 ? -20.958 -4.722 11.049 1.00 85.50 148 LEU A C 1
ATOM 1188 O O . LEU A 1 148 ? -19.957 -4.631 10.347 1.00 85.50 148 LEU A O 1
ATOM 1192 N N . VAL A 1 149 ? -21.427 -5.902 11.469 1.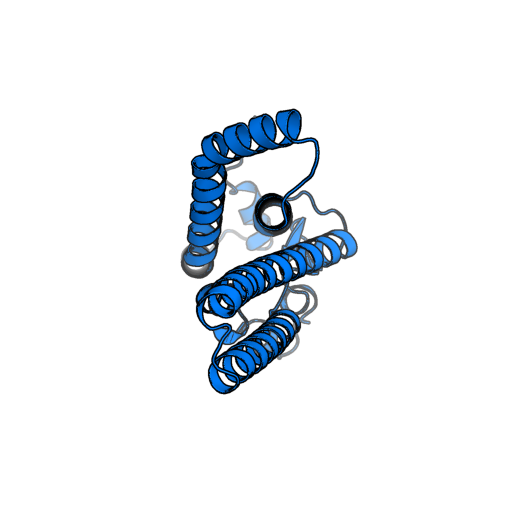00 85.69 149 VAL A N 1
ATOM 1193 C CA . VAL A 1 149 ? -20.792 -7.178 11.102 1.00 85.69 149 VAL A CA 1
ATOM 1194 C C . VAL A 1 149 ? -20.955 -7.462 9.610 1.00 85.69 149 VAL A C 1
ATOM 1196 O O . VAL A 1 149 ? -19.975 -7.808 8.958 1.00 85.69 149 VAL A O 1
ATOM 1199 N N . VAL A 1 150 ? -22.153 -7.275 9.051 1.00 88.06 150 VAL A N 1
ATOM 1200 C CA . VAL A 1 150 ? -22.403 -7.466 7.612 1.00 88.06 150 VAL A CA 1
ATOM 1201 C C . VAL A 1 150 ? -21.587 -6.482 6.779 1.00 88.06 150 VAL A C 1
ATOM 1203 O O . VAL A 1 150 ? -20.969 -6.888 5.800 1.00 88.06 150 VAL A O 1
ATOM 1206 N N . GLY A 1 151 ? -21.519 -5.213 7.192 1.00 85.38 151 GLY A N 1
ATOM 1207 C CA . GLY A 1 151 ? -20.683 -4.206 6.541 1.00 85.38 151 GLY A CA 1
ATOM 1208 C C . GLY A 1 151 ? -19.199 -4.574 6.568 1.00 85.38 151 GLY A C 1
ATOM 1209 O O . GLY A 1 151 ? -18.522 -4.452 5.552 1.00 85.38 151 GLY A O 1
ATOM 1210 N N . LEU A 1 152 ? -18.707 -5.100 7.695 1.00 86.12 152 LEU A N 1
ATOM 1211 C CA . LEU A 1 152 ? -17.325 -5.563 7.823 1.00 86.12 152 LEU A CA 1
ATOM 1212 C C . LEU A 1 152 ? -17.041 -6.751 6.893 1.00 86.12 152 LEU A C 1
ATOM 1214 O O . LEU A 1 152 ? -16.057 -6.736 6.164 1.00 86.12 152 LEU A O 1
ATOM 1218 N N . VAL A 1 153 ? -17.923 -7.754 6.864 1.00 87.50 153 VAL A N 1
ATOM 1219 C CA . VAL A 1 153 ? -17.795 -8.912 5.960 1.00 87.50 153 VAL A CA 1
ATOM 1220 C C . VAL A 1 153 ? -17.839 -8.474 4.495 1.00 87.50 153 VAL A C 1
ATOM 1222 O O . VAL A 1 153 ? -17.040 -8.952 3.693 1.00 87.50 153 VAL A O 1
ATOM 1225 N N . GLY A 1 154 ? -18.728 -7.540 4.149 1.00 86.19 154 GLY A N 1
ATOM 1226 C CA . GLY A 1 154 ? -18.809 -6.960 2.810 1.00 86.19 154 GLY A CA 1
ATOM 1227 C C . GLY A 1 154 ? -17.521 -6.242 2.413 1.00 86.19 154 GLY A C 1
ATOM 1228 O O . GLY A 1 154 ? -17.003 -6.482 1.326 1.00 86.19 154 GLY A O 1
ATOM 1229 N N . GLN A 1 155 ? -16.954 -5.429 3.308 1.00 85.25 155 GLN A N 1
ATOM 1230 C CA . GLN A 1 155 ? -15.674 -4.763 3.072 1.00 85.25 155 GLN A CA 1
ATOM 1231 C C . GLN A 1 155 ? -14.538 -5.774 2.884 1.00 85.25 155 GLN A C 1
ATOM 1233 O O . GLN A 1 155 ? -13.782 -5.640 1.927 1.00 85.25 155 GLN A O 1
ATOM 1238 N N . PHE A 1 156 ? -14.458 -6.813 3.720 1.00 85.38 156 PHE A N 1
ATOM 1239 C CA . PHE A 1 156 ? -13.474 -7.887 3.562 1.00 85.38 156 PHE A CA 1
ATOM 1240 C C . PHE A 1 156 ? -13.619 -8.605 2.215 1.00 85.38 156 PHE A C 1
ATOM 1242 O O . PHE A 1 156 ? -12.620 -8.860 1.546 1.00 85.38 156 PHE A O 1
ATOM 1249 N N . ALA A 1 157 ? -14.850 -8.911 1.797 1.00 84.62 157 ALA A N 1
ATOM 1250 C CA . ALA A 1 157 ? -15.118 -9.584 0.530 1.00 84.62 157 ALA A CA 1
ATOM 1251 C C . ALA A 1 157 ? -14.735 -8.713 -0.674 1.00 84.62 157 ALA A C 1
ATOM 1253 O O . ALA A 1 157 ? -14.055 -9.189 -1.583 1.00 84.62 157 ALA A O 1
ATOM 1254 N N . VAL A 1 158 ? -15.125 -7.433 -0.661 1.00 82.62 158 VAL A N 1
ATOM 1255 C CA . VAL A 1 158 ? -14.761 -6.477 -1.712 1.00 82.62 158 VAL A CA 1
ATOM 1256 C C . VAL A 1 158 ? -13.250 -6.313 -1.747 1.00 82.62 158 VAL A C 1
ATOM 1258 O O . VAL A 1 158 ? -12.659 -6.532 -2.793 1.00 82.62 158 VAL A O 1
ATOM 1261 N N . ALA A 1 159 ? -12.603 -6.028 -0.619 1.00 78.12 159 ALA A N 1
ATOM 1262 C CA . ALA A 1 159 ? -11.162 -5.805 -0.560 1.00 78.12 159 ALA A CA 1
ATOM 1263 C C . ALA A 1 159 ? -10.342 -7.055 -0.951 1.00 78.12 159 ALA A C 1
ATOM 1265 O O . ALA A 1 159 ? -9.293 -6.942 -1.581 1.00 78.12 159 ALA A O 1
ATOM 1266 N N . MET A 1 160 ? -10.831 -8.265 -0.655 1.00 82.00 160 MET A N 1
ATOM 1267 C CA . MET A 1 160 ? -10.194 -9.501 -1.124 1.00 82.00 160 MET A CA 1
ATOM 1268 C C . MET A 1 160 ? -10.354 -9.674 -2.640 1.00 82.00 160 MET A C 1
ATOM 1270 O O . MET A 1 160 ? -9.397 -10.030 -3.331 1.00 82.00 160 MET A O 1
ATOM 1274 N N . TRP A 1 161 ? -11.545 -9.381 -3.173 1.00 81.75 161 TRP A N 1
ATOM 1275 C CA . TRP A 1 161 ? -11.782 -9.363 -4.616 1.00 81.75 161 TRP A CA 1
ATOM 1276 C C . TRP A 1 161 ? -10.852 -8.358 -5.298 1.00 81.75 161 TRP A C 1
ATOM 1278 O O . TRP A 1 161 ? -10.198 -8.707 -6.284 1.00 81.75 161 TRP A O 1
ATOM 1288 N N . THR A 1 162 ? -10.779 -7.120 -4.799 1.00 75.31 162 THR A N 1
ATOM 1289 C CA . THR A 1 162 ? -9.959 -6.060 -5.401 1.00 75.31 162 THR A CA 1
ATOM 1290 C C . THR A 1 162 ? -8.489 -6.473 -5.420 1.00 75.31 162 THR A C 1
ATOM 1292 O O . THR A 1 162 ? -7.867 -6.442 -6.479 1.00 75.31 162 THR A O 1
ATOM 1295 N N . ASN A 1 163 ? -7.961 -6.977 -4.298 1.00 79.31 163 ASN A N 1
ATOM 1296 C CA . ASN A 1 163 ? -6.592 -7.474 -4.203 1.00 79.31 163 ASN A CA 1
ATOM 1297 C C . ASN A 1 163 ? -6.315 -8.586 -5.228 1.00 79.31 163 ASN A C 1
ATOM 1299 O O . ASN A 1 163 ? -5.256 -8.604 -5.847 1.00 79.31 163 ASN A O 1
ATOM 1303 N N . TRP A 1 164 ? -7.269 -9.484 -5.477 1.00 79.31 164 TRP A N 1
ATOM 1304 C CA . TRP A 1 164 ? -7.107 -10.526 -6.494 1.00 79.31 164 TRP A CA 1
ATOM 1305 C C . TRP A 1 164 ? -7.106 -9.986 -7.935 1.00 79.31 164 TRP A C 1
ATOM 1307 O O . TRP A 1 164 ? -6.381 -10.497 -8.783 1.00 79.31 164 TRP A O 1
ATOM 1317 N N . ARG A 1 165 ? -7.911 -8.956 -8.228 1.00 75.00 165 ARG A N 1
ATOM 1318 C CA . ARG A 1 165 ? -8.089 -8.402 -9.586 1.00 75.00 165 ARG A CA 1
ATOM 1319 C C . ARG A 1 165 ? -7.067 -7.339 -9.986 1.00 75.00 165 ARG A C 1
ATOM 1321 O O . ARG A 1 165 ? -6.918 -7.101 -11.183 1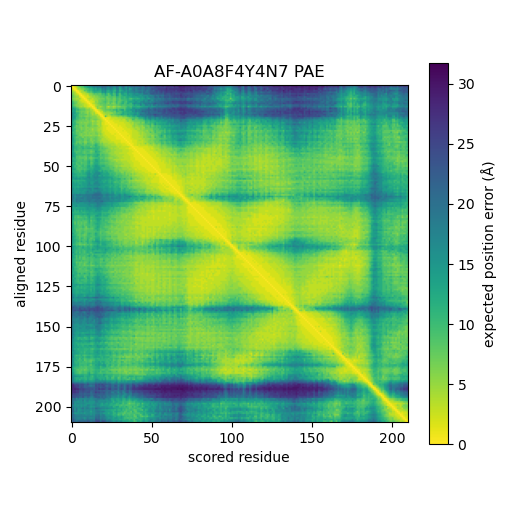.00 75.00 165 ARG A O 1
ATOM 1328 N N . VAL A 1 166 ? -6.421 -6.677 -9.027 1.00 71.50 166 VAL A N 1
ATOM 1329 C CA . VAL A 1 166 ? -5.391 -5.662 -9.297 1.00 71.50 166 VAL A CA 1
ATOM 1330 C C . VAL A 1 166 ? -4.241 -6.288 -10.081 1.00 71.50 166 VAL A C 1
ATOM 1332 O O . VAL A 1 166 ? -3.644 -7.271 -9.629 1.00 71.50 166 VAL A O 1
ATOM 1335 N N . SER A 1 167 ? -3.903 -5.674 -11.217 1.00 72.06 167 SER A N 1
ATOM 1336 C CA . SER A 1 167 ? -2.691 -5.997 -11.967 1.00 72.06 167 SER A CA 1
ATOM 1337 C C . SER A 1 167 ? -1.473 -5.519 -11.179 1.00 72.06 167 SER A C 1
ATOM 1339 O O . SER A 1 167 ? -1.335 -4.326 -10.908 1.00 72.06 167 SER A O 1
ATOM 1341 N N . LYS A 1 168 ? -0.606 -6.451 -10.781 1.00 77.00 168 LYS A N 1
ATOM 1342 C CA . LYS A 1 168 ? 0.599 -6.180 -9.981 1.00 77.00 168 LYS A CA 1
ATOM 1343 C C . LYS A 1 168 ? 1.830 -6.190 -10.878 1.00 77.00 168 LYS A C 1
ATOM 1345 O O . LYS A 1 168 ? 1.818 -6.847 -11.910 1.00 77.00 168 LYS A O 1
ATOM 1350 N N . ALA A 1 169 ? 2.879 -5.474 -10.486 1.00 75.88 169 ALA A N 1
ATOM 1351 C CA . ALA A 1 169 ? 4.161 -5.485 -11.185 1.00 75.88 169 ALA A CA 1
ATOM 1352 C C . ALA A 1 169 ? 4.985 -6.719 -10.772 1.00 75.88 169 ALA A C 1
ATOM 1354 O O . ALA A 1 169 ? 5.871 -6.636 -9.927 1.00 75.88 169 ALA A O 1
ATOM 1355 N N . ASP A 1 170 ? 4.622 -7.880 -11.309 1.00 78.25 170 ASP A N 1
ATOM 1356 C CA . ASP A 1 170 ? 5.101 -9.200 -10.892 1.00 78.25 170 ASP A CA 1
ATOM 1357 C C . ASP A 1 170 ? 6.193 -9.806 -11.791 1.00 78.25 170 ASP A C 1
ATOM 1359 O O . ASP A 1 170 ? 6.720 -10.869 -11.464 1.00 78.25 170 ASP A O 1
ATOM 1363 N N . ALA A 1 171 ? 6.587 -9.131 -12.874 1.00 77.06 171 ALA A N 1
ATOM 1364 C CA . ALA A 1 171 ? 7.652 -9.573 -13.770 1.00 77.06 171 ALA A CA 1
ATOM 1365 C C . ALA A 1 171 ? 8.773 -8.532 -13.894 1.00 77.06 171 ALA A C 1
ATOM 1367 O O . ALA A 1 171 ? 8.533 -7.325 -13.886 1.00 77.06 171 ALA A O 1
ATOM 1368 N N . LEU A 1 172 ? 10.012 -9.005 -14.034 1.00 78.38 172 LEU A N 1
ATOM 1369 C CA . LEU A 1 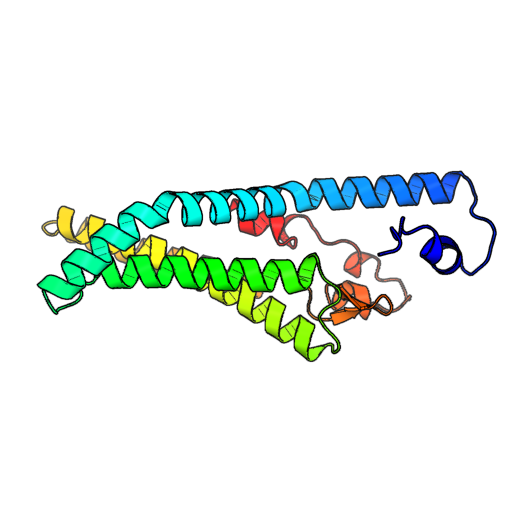172 ? 11.179 -8.166 -14.274 1.00 78.38 172 LEU A CA 1
ATOM 1370 C C . LEU A 1 172 ? 11.307 -7.894 -15.775 1.00 78.38 172 LEU A C 1
ATOM 1372 O O . LEU A 1 172 ? 11.407 -8.815 -16.588 1.00 78.38 172 LEU A O 1
ATOM 1376 N N . THR A 1 173 ? 11.326 -6.620 -16.147 1.00 76.25 173 THR A N 1
ATOM 1377 C CA . THR A 1 173 ? 11.576 -6.199 -17.523 1.00 76.25 173 THR A CA 1
ATOM 1378 C C . THR A 1 173 ? 13.055 -6.382 -17.885 1.00 76.25 173 THR A C 1
ATOM 1380 O O . THR A 1 173 ? 13.925 -6.345 -17.010 1.00 76.25 173 THR A O 1
ATOM 1383 N N . PRO A 1 174 ? 13.391 -6.467 -19.185 1.00 68.25 174 PRO A N 1
ATOM 1384 C CA . PRO A 1 174 ? 14.782 -6.408 -19.644 1.00 68.25 174 PRO A CA 1
ATOM 1385 C C . PRO A 1 174 ? 15.528 -5.133 -19.210 1.00 68.25 174 PRO A C 1
ATOM 1387 O O . PRO A 1 174 ? 16.754 -5.123 -19.180 1.00 68.25 174 PRO A O 1
ATOM 1390 N N . ALA A 1 175 ? 14.799 -4.068 -18.857 1.00 65.31 175 ALA A N 1
ATOM 1391 C CA . ALA A 1 175 ? 15.347 -2.818 -18.338 1.00 65.31 175 ALA A CA 1
ATOM 1392 C C . ALA A 1 175 ? 15.657 -2.863 -16.826 1.00 65.31 175 ALA A C 1
ATOM 1394 O O . ALA A 1 175 ? 16.081 -1.859 -16.259 1.00 65.31 175 ALA A O 1
ATOM 1395 N N . GLY A 1 176 ? 15.441 -4.003 -16.158 1.00 67.75 176 GLY A N 1
ATOM 1396 C CA . GLY A 1 176 ? 15.695 -4.169 -14.725 1.00 67.75 176 GLY A CA 1
ATOM 1397 C C . GLY A 1 176 ? 14.642 -3.524 -13.818 1.00 67.75 176 GLY A C 1
ATOM 1398 O O . GLY A 1 176 ? 14.896 -3.341 -12.630 1.00 67.75 176 GLY A O 1
ATOM 1399 N N . THR A 1 177 ? 13.475 -3.165 -14.357 1.00 79.31 177 THR A N 1
ATOM 1400 C CA . THR A 1 177 ? 12.336 -2.626 -13.593 1.00 79.31 177 THR A CA 1
ATOM 1401 C C . THR A 1 177 ? 11.229 -3.662 -13.456 1.00 79.31 177 THR A C 1
ATOM 1403 O O . THR A 1 177 ? 11.067 -4.512 -14.330 1.00 79.31 177 THR A O 1
ATOM 1406 N N . CYS A 1 178 ? 10.436 -3.593 -12.388 1.00 79.44 178 CYS A N 1
ATOM 1407 C CA . CYS A 1 178 ? 9.255 -4.443 -12.263 1.00 79.44 178 CYS A CA 1
ATOM 1408 C C . CYS A 1 178 ? 8.092 -3.866 -13.086 1.00 79.44 178 CYS A C 1
ATOM 1410 O O . CYS A 1 178 ? 7.792 -2.675 -13.007 1.00 79.44 178 CYS A O 1
ATOM 1412 N N . ALA A 1 179 ? 7.410 -4.714 -13.851 1.00 74.44 179 ALA A N 1
ATOM 1413 C CA . ALA A 1 179 ? 6.205 -4.375 -14.601 1.00 74.44 179 ALA A CA 1
ATOM 1414 C C . ALA A 1 179 ? 5.213 -5.553 -14.578 1.00 74.44 179 ALA A C 1
ATOM 1416 O O . ALA A 1 179 ? 5.591 -6.674 -14.229 1.00 74.44 179 ALA A O 1
ATOM 1417 N N . PRO A 1 180 ? 3.929 -5.331 -14.906 1.00 75.50 180 PRO A N 1
ATOM 1418 C CA . PRO A 1 180 ? 2.958 -6.413 -15.003 1.00 75.50 180 PRO A CA 1
ATOM 1419 C C . PRO A 1 180 ? 3.385 -7.500 -15.991 1.00 75.50 180 PRO A C 1
ATOM 1421 O O . PRO A 1 180 ? 3.741 -7.196 -17.129 1.00 75.50 180 PRO A O 1
ATOM 1424 N N . ALA A 1 181 ? 3.275 -8.771 -15.601 1.00 70.62 181 ALA A N 1
ATOM 1425 C CA . ALA A 1 181 ? 3.636 -9.918 -16.435 1.00 70.62 181 ALA A CA 1
ATOM 1426 C C . ALA A 1 181 ? 2.943 -9.911 -17.805 1.00 70.62 181 ALA A C 1
ATOM 1428 O O . ALA A 1 181 ? 3.555 -10.297 -18.799 1.00 70.62 181 ALA A O 1
ATOM 1429 N N . ALA A 1 182 ? 1.707 -9.405 -17.883 1.00 66.31 182 ALA A N 1
ATOM 1430 C CA . ALA A 1 182 ? 0.981 -9.231 -19.142 1.00 66.31 182 ALA A CA 1
ATOM 1431 C C . ALA A 1 182 ? 1.710 -8.305 -20.139 1.00 66.31 182 ALA A C 1
ATOM 1433 O O . ALA A 1 182 ? 1.654 -8.538 -21.341 1.00 66.31 182 ALA A O 1
ATOM 1434 N N . GLN A 1 183 ? 2.435 -7.297 -19.644 1.00 65.94 183 GLN A N 1
ATOM 1435 C CA . GLN A 1 183 ? 3.218 -6.365 -20.462 1.00 65.94 183 GLN A CA 1
ATOM 1436 C C . GLN A 1 183 ? 4.629 -6.889 -20.771 1.00 65.94 183 GLN A C 1
ATOM 1438 O O . GLN A 1 183 ? 5.205 -6.518 -21.788 1.00 65.94 183 GLN A O 1
ATOM 1443 N N . VAL A 1 184 ? 5.193 -7.744 -19.910 1.00 62.41 184 VAL A N 1
ATOM 1444 C CA . VAL A 1 184 ? 6.562 -8.281 -20.060 1.00 62.41 184 VAL A CA 1
ATOM 1445 C C . VAL A 1 184 ? 6.606 -9.542 -20.923 1.00 62.41 184 VAL A C 1
ATOM 1447 O O . VAL A 1 184 ? 7.550 -9.745 -21.683 1.00 62.41 184 VAL A O 1
ATOM 1450 N N . HIS A 1 185 ? 5.594 -10.401 -20.806 1.00 65.81 185 HIS A N 1
ATOM 1451 C CA . HIS A 1 185 ? 5.516 -11.689 -21.500 1.00 65.81 185 HIS A CA 1
ATOM 1452 C C . HIS A 1 185 ? 4.461 -11.715 -22.613 1.00 65.81 185 HIS A C 1
ATOM 1454 O O . HIS A 1 185 ? 4.294 -12.748 -23.261 1.00 65.81 185 HIS A O 1
ATOM 1460 N N . GLY A 1 186 ? 3.763 -10.599 -22.852 1.00 55.72 186 GLY A N 1
ATOM 1461 C CA . GLY A 1 186 ? 2.885 -10.437 -24.007 1.00 55.72 186 GLY A CA 1
ATOM 1462 C C . GLY A 1 186 ? 3.694 -10.559 -25.299 1.00 55.72 186 GLY A C 1
ATOM 1463 O O . GLY A 1 186 ? 4.541 -9.719 -25.593 1.00 55.72 186 GLY A O 1
ATOM 1464 N N . GLY A 1 187 ? 3.490 -11.646 -26.043 1.00 42.81 187 GLY A N 1
ATOM 1465 C CA . GLY A 1 187 ? 4.178 -11.880 -27.311 1.00 42.81 187 GLY A CA 1
ATOM 1466 C C . GLY A 1 187 ? 3.759 -10.870 -28.382 1.00 42.81 187 GLY A C 1
ATOM 1467 O O . GLY A 1 187 ? 2.621 -10.413 -28.395 1.00 42.81 187 GLY A O 1
ATOM 1468 N N . GLY A 1 188 ? 4.656 -10.567 -29.327 1.00 43.75 188 GLY A N 1
ATOM 1469 C CA . GLY A 1 188 ? 4.426 -9.638 -30.450 1.00 43.75 188 GLY A CA 1
ATOM 1470 C C . GLY A 1 188 ? 3.396 -10.093 -31.499 1.00 43.75 188 GLY A C 1
ATOM 1471 O O . GLY A 1 188 ? 3.470 -9.665 -32.648 1.00 43.75 188 GLY A O 1
ATOM 1472 N N . GLY A 1 189 ? 2.471 -10.984 -31.140 1.00 40.00 189 GLY A N 1
ATOM 1473 C CA . GLY A 1 189 ? 1.387 -11.454 -31.990 1.00 40.00 189 GLY A CA 1
ATOM 1474 C C . GLY A 1 189 ? 0.048 -10.893 -31.527 1.00 40.00 189 GLY A C 1
ATOM 1475 O O . GLY A 1 189 ? -0.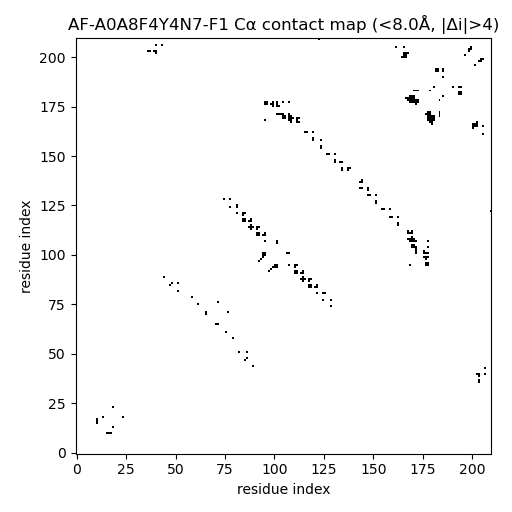567 -11.467 -30.641 1.00 40.00 189 GLY A O 1
ATOM 1476 N N . GLY A 1 190 ? -0.398 -9.802 -32.15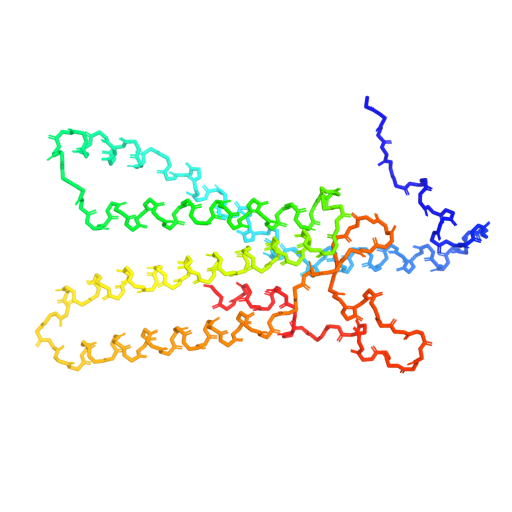0 1.00 39.38 190 GLY A N 1
ATOM 1477 C CA . GLY A 1 190 ? -1.813 -9.441 -32.338 1.00 39.38 190 GLY A CA 1
ATOM 1478 C C . GLY A 1 190 ? -2.686 -9.061 -31.133 1.00 39.38 190 GLY A C 1
ATOM 1479 O O . GLY A 1 190 ? -3.644 -8.324 -31.339 1.00 39.38 190 GLY A O 1
ATOM 1480 N N . ASP A 1 191 ? -2.382 -9.481 -29.905 1.00 42.03 191 ASP A N 1
ATOM 1481 C CA . ASP A 1 191 ? -3.194 -9.147 -28.727 1.00 42.03 191 ASP A CA 1
ATOM 1482 C C . ASP A 1 191 ? -2.731 -7.824 -28.097 1.00 42.03 191 ASP A C 1
ATOM 1484 O O . ASP A 1 191 ? -2.150 -7.770 -27.011 1.00 42.03 191 ASP A O 1
ATOM 1488 N N . GLU A 1 192 ? -3.040 -6.715 -28.776 1.00 47.16 192 GLU A N 1
ATOM 1489 C CA . GLU A 1 192 ? -2.935 -5.357 -28.215 1.00 47.16 192 GLU A CA 1
ATOM 1490 C C . GLU A 1 192 ? -3.769 -5.186 -26.923 1.00 47.16 192 GLU A C 1
ATOM 1492 O O . GLU A 1 192 ? -3.520 -4.270 -26.135 1.00 47.16 192 GLU A O 1
ATOM 1497 N N . GLU A 1 193 ? -4.711 -6.099 -26.646 1.00 44.25 193 GLU A N 1
ATOM 1498 C CA . GLU A 1 193 ? -5.517 -6.115 -25.419 1.00 44.25 193 GLU A CA 1
ATOM 1499 C C . GLU A 1 193 ? -4.680 -6.303 -24.137 1.00 44.25 193 GLU A C 1
ATOM 1501 O O . GLU A 1 193 ? -5.081 -5.819 -23.076 1.00 44.25 193 GLU A O 1
ATOM 1506 N N . GLY A 1 194 ? -3.503 -6.942 -24.221 1.00 46.00 194 GLY A N 1
ATOM 1507 C CA . GLY A 1 194 ? -2.578 -7.114 -23.090 1.00 46.00 194 GLY A CA 1
ATOM 1508 C C . GLY A 1 194 ? -1.780 -5.853 -22.727 1.00 46.00 194 GLY A C 1
ATOM 1509 O O . GLY A 1 194 ? -1.335 -5.713 -21.585 1.00 46.00 194 GLY A O 1
ATOM 1510 N N . LEU A 1 195 ? -1.633 -4.910 -23.668 1.00 51.00 195 LEU A N 1
ATOM 1511 C CA . LEU A 1 195 ? -1.001 -3.607 -23.421 1.00 51.00 195 LEU A CA 1
ATOM 1512 C C . LEU A 1 195 ? -1.996 -2.558 -22.908 1.00 51.00 195 LEU A C 1
ATOM 1514 O O . LEU A 1 195 ? -1.591 -1.621 -22.215 1.00 51.00 195 LEU A O 1
ATOM 1518 N N . THR A 1 196 ? -3.291 -2.708 -23.199 1.00 53.31 196 THR A N 1
ATOM 1519 C CA . THR A 1 196 ? -4.333 -1.803 -22.699 1.00 53.31 196 THR A CA 1
ATOM 1520 C C . THR A 1 196 ? -4.771 -2.189 -21.287 1.00 53.31 196 THR A C 1
ATOM 1522 O O . THR A 1 196 ? -5.761 -2.894 -21.092 1.00 53.31 196 THR A O 1
ATOM 1525 N N . ILE A 1 197 ? -4.065 -1.696 -20.268 1.00 57.47 197 ILE A N 1
ATOM 1526 C CA . ILE A 1 197 ? -4.569 -1.767 -18.890 1.00 57.47 197 ILE A CA 1
ATOM 1527 C C . ILE A 1 197 ? -5.792 -0.850 -18.808 1.00 57.47 197 ILE A C 1
ATOM 1529 O O . ILE A 1 197 ? -5.678 0.375 -18.878 1.00 57.47 197 ILE A O 1
ATOM 1533 N N . ARG A 1 198 ? -6.988 -1.431 -18.672 1.00 63.34 198 ARG A N 1
ATOM 1534 C CA . ARG A 1 198 ? -8.211 -0.640 -18.490 1.00 63.34 198 ARG A CA 1
ATOM 1535 C C . ARG A 1 198 ? -8.130 0.100 -17.152 1.00 63.34 198 ARG A C 1
ATOM 1537 O O . ARG A 1 198 ? -7.552 -0.422 -16.203 1.00 63.34 198 ARG A O 1
ATOM 1544 N N . PHE A 1 199 ? -8.733 1.287 -17.029 1.00 61.16 199 PHE A N 1
ATOM 1545 C CA . PHE A 1 199 ? -8.610 2.111 -15.811 1.00 61.16 199 PHE A CA 1
ATOM 1546 C C . PHE A 1 199 ? -8.923 1.325 -14.523 1.00 61.16 199 PHE A C 1
ATOM 1548 O O . PHE A 1 199 ? -8.182 1.407 -13.551 1.00 61.16 199 PHE A O 1
ATOM 1555 N N . TRP A 1 200 ? -9.942 0.463 -14.543 1.00 59.53 200 TRP A N 1
ATOM 1556 C CA . TRP A 1 200 ? -10.326 -0.388 -13.408 1.00 59.53 200 TRP A CA 1
ATOM 1557 C C . TRP A 1 200 ? -9.383 -1.566 -13.112 1.00 59.53 200 TRP A C 1
ATOM 1559 O O . TRP A 1 200 ? -9.539 -2.246 -12.102 1.00 59.53 200 TRP A O 1
ATOM 1569 N N . GLN A 1 201 ? -8.435 -1.860 -13.997 1.00 56.84 201 GLN A N 1
ATOM 1570 C CA . GLN A 1 201 ? -7.357 -2.829 -13.775 1.00 56.84 201 GLN A CA 1
ATOM 1571 C C . GLN A 1 201 ? -6.100 -2.156 -13.211 1.00 56.84 201 GLN A C 1
ATOM 1573 O O . GLN A 1 201 ? -5.220 -2.855 -12.705 1.00 56.84 201 GLN A O 1
ATOM 1578 N N . SER A 1 202 ? -6.025 -0.819 -13.267 1.00 59.09 202 SER A N 1
ATOM 1579 C CA . SER A 1 202 ? -4.917 -0.057 -12.694 1.00 59.09 202 SER A CA 1
ATOM 1580 C C . SER A 1 202 ? -4.964 -0.095 -11.166 1.00 59.09 202 SER A C 1
ATOM 1582 O O . SER A 1 202 ? -6.038 -0.045 -10.559 1.00 59.09 202 SER A O 1
ATOM 1584 N N . SER A 1 203 ? -3.794 -0.152 -10.532 1.00 59.31 203 SER A N 1
ATOM 1585 C CA . SER A 1 203 ? -3.656 -0.007 -9.077 1.00 59.31 203 SER A CA 1
ATOM 1586 C C . SER A 1 203 ? -4.267 1.313 -8.586 1.00 59.31 203 SER A C 1
ATOM 1588 O O . SER A 1 203 ? -4.883 1.347 -7.522 1.00 59.31 203 SER A O 1
ATOM 1590 N N . THR A 1 204 ? -4.187 2.368 -9.400 1.00 58.53 204 THR A N 1
ATOM 1591 C CA . THR A 1 204 ? -4.722 3.707 -9.134 1.00 58.53 204 THR A CA 1
ATOM 1592 C C . THR A 1 204 ? -6.232 3.717 -8.886 1.00 58.53 204 THR A C 1
ATOM 1594 O O . THR A 1 204 ? -6.693 4.369 -7.952 1.00 58.53 204 THR A O 1
ATOM 1597 N N . PHE A 1 205 ? -7.017 2.978 -9.681 1.00 58.16 205 PHE A N 1
ATOM 1598 C CA . PHE A 1 205 ? -8.473 2.898 -9.497 1.00 58.16 205 PHE A CA 1
ATOM 1599 C C . PHE A 1 205 ? -8.847 2.303 -8.141 1.00 58.16 205 PHE A C 1
ATOM 1601 O O . PHE A 1 205 ? -9.746 2.795 -7.465 1.00 58.16 205 PHE A O 1
ATOM 1608 N N . TRP A 1 206 ? -8.140 1.255 -7.726 1.00 58.94 206 TRP A N 1
ATOM 1609 C CA . TRP A 1 206 ? -8.426 0.593 -6.461 1.00 58.94 206 TRP A CA 1
ATOM 1610 C C . TRP A 1 206 ? -7.944 1.410 -5.266 1.00 58.94 206 TRP A C 1
ATOM 1612 O O . TRP A 1 206 ? -8.628 1.428 -4.251 1.00 58.94 206 TRP A O 1
ATOM 1622 N N . PHE A 1 207 ? -6.848 2.161 -5.403 1.00 58.03 207 PHE A N 1
ATOM 1623 C CA . PHE A 1 207 ? -6.429 3.144 -4.399 1.00 58.03 207 PHE A CA 1
ATOM 1624 C C . PHE A 1 207 ? -7.453 4.265 -4.172 1.00 58.03 207 PHE A C 1
ATOM 1626 O O . PHE A 1 207 ? -7.511 4.785 -3.069 1.00 58.03 207 PHE A O 1
ATOM 1633 N N . LEU A 1 208 ? -8.278 4.620 -5.165 1.00 56.28 208 LEU A N 1
ATOM 1634 C CA . LEU A 1 208 ? -9.382 5.577 -4.977 1.00 56.28 208 LEU A CA 1
ATOM 1635 C C . LEU A 1 208 ? -10.568 4.992 -4.193 1.00 56.28 208 LEU A C 1
ATOM 1637 O O . LEU A 1 208 ? -11.398 5.749 -3.694 1.00 56.28 208 LEU A O 1
ATOM 1641 N N . LEU A 1 209 ? -10.683 3.663 -4.136 1.00 52.97 209 LEU A N 1
ATOM 1642 C CA . LEU A 1 209 ? -11.748 2.956 -3.417 1.00 52.97 209 LEU A CA 1
ATOM 1643 C C . LEU A 1 209 ? -11.356 2.577 -1.981 1.00 52.97 209 LEU A C 1
ATOM 1645 O O . LEU A 1 209 ? -12.247 2.268 -1.187 1.00 52.97 209 LEU A O 1
ATOM 1649 N N . TYR A 1 210 ? -10.055 2.563 -1.677 1.00 49.97 210 TYR A N 1
ATOM 1650 C CA . TYR A 1 210 ? -9.504 2.358 -0.335 1.00 49.97 210 TYR A CA 1
ATOM 1651 C C . TYR A 1 210 ? -9.552 3.640 0.498 1.00 49.97 210 TYR A C 1
ATOM 1653 O O . TYR A 1 210 ? -9.855 3.512 1.708 1.00 49.97 210 TYR A O 1
#

Nearest PDB structures (foldseek):
  7cum-assembly1_A  TM=4.478E-01  e=1.222E+00  Homo sapiens
  8irj-assembly1_A  TM=3.724E-01  e=6.590E-01  Homo sapiens
  8hao-assembly1_I  TM=4.695E-01  e=8.206E+00  Homo sapiens

Solvent-accessible surface area (backbone atoms only — not comparable to full-atom values): 11689 Å² total; per-residue (Å²): 134,82,85,79,83,61,67,85,49,50,45,68,76,44,76,69,46,85,77,52,71,69,59,54,52,50,51,52,48,51,52,50,50,54,50,60,64,43,42,64,51,55,50,52,51,52,52,51,53,51,51,58,60,70,42,47,72,58,49,56,57,48,52,56,50,35,67,75,62,76,56,86,50,72,70,57,54,51,52,52,50,40,52,54,34,44,50,51,17,52,52,33,45,44,44,46,76,75,37,68,76,47,88,42,41,65,48,19,30,52,36,39,52,49,18,52,51,30,48,48,51,30,55,53,48,52,52,49,53,53,46,52,53,50,42,66,75,44,65,88,41,67,67,59,48,48,52,47,51,53,50,50,53,49,48,52,53,50,51,52,50,49,64,70,61,44,62,48,36,35,22,54,37,97,86,43,37,42,35,35,44,55,65,67,68,55,65,99,67,88,60,63,69,52,71,56,73,49,68,84,36,35,56,49,48,54,61,76,75,107

Radius of gyration: 21.98 Å; Cα contacts (8 Å, |Δi|>4): 168; chains: 1; bounding box: 57×28×69 Å